Protein AF-A0A6P4ZWW5-F1 (afdb_monomer)

InterPro domains:
  IPR010736 Sperm-tail PG-rich repeat [PF07004] (45-81)
  IPR010736 Sperm-tail PG-rich repeat [PF07004] (130-148)
  IPR033602 Ciliary microtubule-associated protein 3 [PTHR31508] (4-192)

Sequence (193 aa):
MAEASTKKMEISFGTTLDRKLFPINCAPTRFGNELSPLRGAPHRGPGCYDNEEVSNMVYNIEKFPICTKKGYSLGARTDPRFRKVHTLITPSPVAYQTTWTELRSFKPAFKPFEVGANRFREIKLDPLINPGPGTYEHDIKRNRQVSWPSQFGAPIHPIQPTPEKRTLKTELLSDKEFRKHKNRVAYLSLYWE

Foldseek 3Di:
DDDDDDDDDPDDPDDPDDDDDPQQDDDPDPPPCPDHHDPDDPQPDVVSDPCVCCVDPVNCCVVPPPDDQFPDDPNDRDHGNDDDDDDPPDDDPVVPDDDPPDDDDDDDDDDPPPPVDDPDDDDPDDCVVPPDPPPDDPPDPPDPPQDQPDDDPDDRDDPDDDPDDDPDPDQDPVNVVVVVVVVVVSVVVSPPD

Secondary structure (DSSP, 8-state):
---------S--SS--S--PPTTT---SSSTT--SPPPPS-TT-STT-S-HHHHSSHHHHHHHS-SS-SB--BTTB--SBSS----------GGGG---SSS----PPPPPGGGTTS--S------TTTSPPTT-S---S-----------TTS----SSPPPPPPSS----HHHHHHHHHHHHHHHHTTT--

pLDDT: mean 72.36, std 9.21, range [39.16, 88.62]

Organism: Branchiostoma belcheri (NCBI:txid7741)

Radius of gyration: 38.5 Å; Cα contacts (8 Å, |Δi|>4): 54; chains: 1; bounding box: 74×69×91 Å

Structure (mmCIF, N/CA/C/O backbone):
data_AF-A0A6P4ZWW5-F1
#
_entry.id   AF-A0A6P4ZWW5-F1
#
loop_
_atom_site.group_PDB
_atom_site.id
_atom_site.type_symbol
_atom_site.label_atom_id
_atom_site.label_alt_id
_atom_site.label_comp_id
_atom_site.label_asym_id
_atom_site.label_entity_id
_atom_site.label_seq_id
_atom_site.pdbx_PDB_ins_code
_atom_site.Cartn_x
_atom_site.Cartn_y
_atom_site.Cartn_z
_atom_site.occupancy
_atom_site.B_iso_or_equiv
_atom_site.auth_s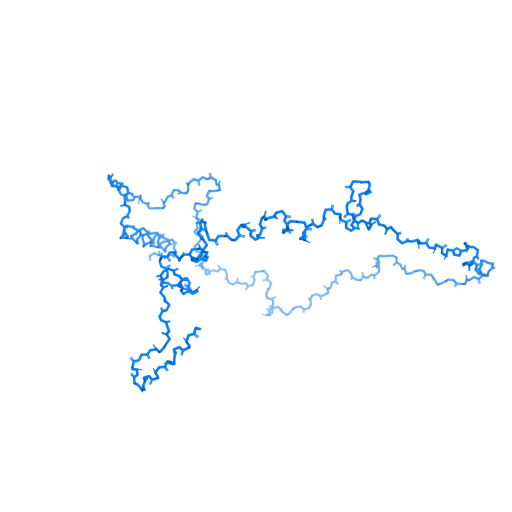eq_id
_atom_site.auth_comp_id
_atom_site.auth_asym_id
_atom_site.auth_atom_id
_atom_site.pdbx_PDB_model_num
ATOM 1 N N . MET A 1 1 ? 43.695 15.091 15.074 1.00 40.09 1 MET A N 1
ATOM 2 C CA . MET A 1 1 ? 42.610 15.093 16.077 1.00 40.09 1 MET A CA 1
ATOM 3 C C . MET A 1 1 ? 42.932 14.002 17.078 1.00 40.09 1 MET A C 1
ATOM 5 O O . MET A 1 1 ? 43.139 12.877 16.653 1.00 40.09 1 MET A O 1
ATOM 9 N N . ALA A 1 2 ? 43.119 14.354 18.349 1.00 39.16 2 ALA A N 1
ATOM 10 C CA . ALA A 1 2 ? 43.550 13.415 19.381 1.00 39.16 2 ALA A CA 1
ATOM 11 C C . ALA A 1 2 ? 42.401 12.462 19.754 1.00 39.16 2 ALA A C 1
ATOM 13 O O . ALA A 1 2 ? 41.325 12.924 20.130 1.00 39.16 2 ALA A O 1
ATOM 14 N N . GLU A 1 3 ? 42.625 11.151 19.647 1.00 44.19 3 GLU A N 1
ATOM 15 C CA . GLU A 1 3 ? 41.724 10.136 20.198 1.00 44.19 3 GLU A CA 1
ATOM 16 C C . GLU A 1 3 ? 41.802 10.181 21.727 1.00 44.19 3 GLU A C 1
ATOM 18 O O . GLU A 1 3 ? 42.820 9.848 22.336 1.00 44.19 3 GLU A O 1
ATOM 23 N N . ALA A 1 4 ? 40.722 10.633 22.361 1.00 50.44 4 ALA A N 1
ATOM 24 C CA . ALA A 1 4 ? 40.589 10.585 23.806 1.00 50.44 4 ALA A CA 1
ATOM 25 C C . ALA A 1 4 ? 40.386 9.124 24.244 1.00 50.44 4 ALA A C 1
ATOM 27 O O . ALA A 1 4 ? 39.316 8.548 24.059 1.00 50.44 4 ALA A O 1
ATOM 28 N N . SER A 1 5 ? 41.428 8.531 24.831 1.00 55.47 5 SER A N 1
ATOM 29 C CA . SER A 1 5 ? 41.372 7.223 25.488 1.00 55.47 5 SER A CA 1
ATOM 30 C C . SER A 1 5 ? 40.337 7.246 26.618 1.00 55.47 5 SER A C 1
ATOM 32 O O . SER A 1 5 ? 40.495 7.942 27.626 1.00 55.47 5 SER A O 1
ATOM 34 N N . THR A 1 6 ? 39.240 6.512 26.442 1.00 61.19 6 THR A N 1
ATOM 35 C CA . THR A 1 6 ? 38.156 6.426 27.423 1.00 61.19 6 THR A CA 1
ATOM 36 C C . THR A 1 6 ? 38.597 5.591 28.623 1.00 61.19 6 THR A C 1
ATOM 38 O O . THR A 1 6 ? 38.735 4.369 28.536 1.00 61.19 6 THR A O 1
ATOM 41 N N . LYS A 1 7 ? 38.800 6.255 29.763 1.00 66.69 7 LYS A N 1
ATOM 42 C CA . LYS A 1 7 ? 39.123 5.639 31.056 1.00 66.69 7 LYS A CA 1
ATOM 43 C C . LYS A 1 7 ? 37.976 4.719 31.500 1.00 66.69 7 LYS A C 1
ATOM 45 O O . LYS A 1 7 ? 36.873 5.184 31.778 1.00 66.69 7 LYS A O 1
ATOM 50 N N . LYS A 1 8 ? 38.230 3.410 31.562 1.00 58.69 8 LYS A N 1
ATOM 51 C CA . LYS A 1 8 ? 37.251 2.399 31.989 1.00 58.69 8 LYS A CA 1
ATOM 52 C C . LYS A 1 8 ? 37.076 2.493 33.511 1.00 58.69 8 LYS A C 1
ATOM 54 O O . LYS A 1 8 ? 38.007 2.190 34.250 1.00 58.69 8 LYS A O 1
ATOM 59 N N . MET A 1 9 ? 35.923 2.967 33.983 1.00 64.44 9 MET A N 1
ATOM 60 C CA . MET A 1 9 ? 35.596 2.947 35.414 1.00 64.44 9 MET A CA 1
ATOM 61 C C . MET A 1 9 ? 35.058 1.560 35.780 1.00 64.44 9 MET A C 1
ATOM 63 O O . MET A 1 9 ? 34.048 1.129 35.233 1.00 64.44 9 MET A O 1
ATOM 67 N N . GLU A 1 10 ? 35.748 0.854 36.677 1.00 62.78 10 GLU A N 1
ATOM 68 C CA . GLU A 1 10 ? 35.463 -0.546 37.047 1.00 62.78 10 GLU A CA 1
ATOM 69 C C . GLU A 1 10 ? 34.243 -0.737 37.957 1.00 62.78 10 GLU A C 1
ATOM 71 O O . GLU A 1 10 ? 33.888 -1.867 38.282 1.00 62.78 10 GLU A O 1
ATOM 76 N N . ILE A 1 11 ? 33.561 0.336 38.361 1.00 62.56 11 ILE A N 1
ATOM 77 C CA . ILE A 1 11 ? 32.404 0.240 39.252 1.00 62.56 11 ILE A CA 1
ATOM 78 C C . ILE A 1 11 ? 31.311 1.182 38.752 1.00 62.56 11 ILE A C 1
ATOM 80 O O . ILE A 1 11 ? 31.369 2.393 38.958 1.00 62.56 11 ILE A O 1
ATOM 84 N N . SER A 1 12 ? 30.285 0.623 38.111 1.00 58.12 12 SER A N 1
ATOM 85 C CA . SER A 1 12 ? 29.036 1.336 37.846 1.00 58.12 12 SER A CA 1
ATOM 86 C C . SER A 1 12 ? 27.848 0.441 38.171 1.00 58.12 12 SER A C 1
ATOM 88 O O . SER A 1 12 ? 27.462 -0.416 37.377 1.00 58.12 12 SER A O 1
ATOM 90 N N . PHE A 1 13 ? 27.232 0.653 39.333 1.00 59.75 13 PHE A N 1
ATOM 91 C CA . PHE A 1 13 ? 25.870 0.184 39.560 1.00 59.75 13 PHE A CA 1
ATOM 92 C C . PHE A 1 13 ? 24.939 1.017 38.664 1.00 59.75 13 PHE A C 1
ATOM 94 O O . PHE A 1 13 ? 24.588 2.149 38.987 1.00 59.75 13 PHE A O 1
ATOM 101 N N . GLY A 1 14 ? 24.623 0.492 37.480 1.00 67.69 14 GLY A N 1
ATOM 102 C CA . GLY A 1 14 ? 23.793 1.151 36.473 1.00 67.69 14 GLY A CA 1
ATOM 103 C C . GLY A 1 14 ? 24.126 0.690 35.055 1.00 67.69 14 GLY A C 1
ATOM 104 O O . GLY A 1 14 ? 25.191 0.134 34.800 1.00 67.69 14 GLY A O 1
ATOM 105 N N . THR A 1 15 ? 23.210 0.914 34.112 1.00 68.94 15 THR A N 1
ATOM 106 C CA . THR A 1 15 ? 23.471 0.650 32.692 1.00 68.94 15 THR A CA 1
ATOM 107 C C . THR A 1 15 ? 24.570 1.589 32.195 1.00 68.94 15 THR A C 1
ATOM 109 O O . THR A 1 15 ? 24.406 2.804 32.266 1.00 68.94 15 THR A O 1
ATOM 112 N N . THR A 1 16 ? 25.649 1.037 31.642 1.00 69.38 16 THR A N 1
ATOM 113 C CA . THR A 1 16 ? 26.732 1.780 30.966 1.00 69.38 16 THR A CA 1
ATOM 114 C C . THR A 1 16 ? 26.324 2.331 29.596 1.00 69.38 16 THR A C 1
ATOM 116 O O . THR A 1 16 ? 27.125 2.966 28.917 1.00 69.38 16 THR A O 1
ATOM 119 N N . LEU A 1 17 ? 25.085 2.069 29.172 1.00 74.94 17 LEU A N 1
ATOM 120 C CA . LEU A 1 17 ? 24.526 2.566 27.923 1.00 74.94 17 LEU A CA 1
ATOM 121 C C . LEU A 1 17 ? 24.219 4.060 28.029 1.00 74.94 17 LEU A C 1
ATOM 123 O O . LEU A 1 17 ? 23.619 4.508 29.012 1.00 74.94 17 LEU A O 1
ATOM 127 N N . ASP A 1 18 ? 24.542 4.797 26.967 1.00 79.06 18 ASP A N 1
ATOM 128 C CA . ASP A 1 18 ? 24.091 6.175 26.804 1.00 79.06 18 ASP A CA 1
ATOM 129 C C . ASP A 1 18 ? 22.568 6.247 26.937 1.00 79.06 18 ASP A C 1
ATOM 131 O O . ASP A 1 18 ? 21.806 5.560 26.242 1.00 79.06 18 ASP A O 1
ATOM 135 N N . ARG A 1 19 ? 22.111 7.094 27.863 1.00 77.81 19 ARG A N 1
ATOM 136 C CA . ARG A 1 19 ? 20.686 7.309 28.099 1.00 77.81 19 ARG A CA 1
ATOM 137 C C . ARG A 1 19 ? 20.087 8.008 26.890 1.00 77.81 19 ARG A C 1
ATOM 139 O O . ARG A 1 19 ? 20.290 9.198 26.672 1.00 77.81 19 ARG A O 1
ATOM 146 N N . LYS A 1 20 ? 19.301 7.269 26.116 1.00 82.69 20 LYS A N 1
ATOM 147 C CA . LYS A 1 20 ? 18.525 7.838 25.019 1.00 82.69 20 LYS A CA 1
ATOM 148 C C . LYS A 1 20 ? 17.350 8.635 25.590 1.00 82.69 20 LYS A C 1
ATOM 150 O O . LYS A 1 20 ? 16.486 8.061 26.249 1.00 82.69 20 LYS A O 1
ATOM 155 N N . LEU A 1 21 ? 17.312 9.937 25.323 1.00 83.56 21 LEU A N 1
ATOM 156 C CA . LEU A 1 21 ? 16.288 10.844 25.842 1.00 83.56 21 LEU A CA 1
ATOM 157 C C . LEU A 1 21 ? 15.197 11.136 24.800 1.00 83.56 21 LEU A C 1
ATOM 159 O O . LEU A 1 21 ? 15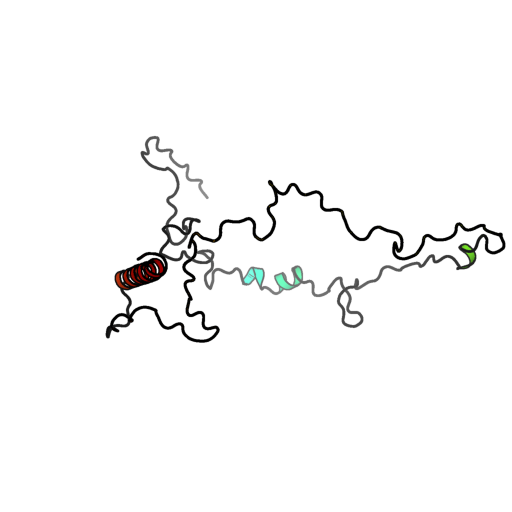.449 11.212 23.592 1.00 83.56 21 LEU A O 1
ATOM 163 N N . PHE A 1 22 ? 13.976 11.335 25.289 1.00 81.19 22 PHE A N 1
ATOM 164 C CA . PHE A 1 22 ? 12.903 11.977 24.530 1.00 81.19 22 PHE A CA 1
ATOM 165 C C . PHE A 1 22 ? 13.299 13.445 24.248 1.00 81.19 22 PHE A C 1
ATOM 167 O O . PHE A 1 22 ? 13.924 14.054 25.117 1.00 81.19 22 PHE A O 1
ATOM 174 N N . PRO A 1 23 ? 12.985 14.048 23.080 1.00 80.56 23 PRO A N 1
ATOM 175 C CA . PRO A 1 23 ? 12.082 13.590 22.014 1.00 80.56 23 PRO A CA 1
ATOM 176 C C . PRO A 1 23 ? 12.752 12.824 20.863 1.00 80.56 23 PRO A C 1
ATOM 178 O O . PRO A 1 23 ? 12.057 12.432 19.926 1.00 80.56 23 PRO A O 1
ATOM 181 N N . ILE A 1 24 ? 14.074 12.625 20.908 1.00 82.69 24 ILE A N 1
ATOM 182 C CA . ILE A 1 24 ? 14.851 11.995 19.825 1.00 82.69 24 ILE A CA 1
ATOM 183 C C . ILE A 1 24 ? 14.640 10.479 19.810 1.00 82.69 24 ILE A C 1
ATOM 185 O O . ILE A 1 24 ? 14.561 9.870 18.746 1.00 82.69 24 ILE A O 1
ATOM 189 N N . ASN A 1 25 ? 14.525 9.868 20.989 1.00 81.69 25 ASN A N 1
ATOM 190 C CA . ASN A 1 25 ? 14.247 8.448 21.125 1.00 81.69 25 ASN A CA 1
ATOM 191 C C . ASN A 1 25 ? 12.939 8.223 21.883 1.00 81.69 25 ASN A C 1
ATOM 193 O O . ASN A 1 25 ? 12.710 8.798 22.945 1.00 81.69 25 ASN A O 1
ATOM 197 N N . CYS A 1 26 ? 12.098 7.352 21.343 1.00 81.44 26 CYS A N 1
ATOM 198 C CA . CYS A 1 26 ? 10.813 6.982 21.914 1.00 81.44 26 CYS A CA 1
ATOM 199 C C . CYS A 1 26 ? 10.636 5.472 21.748 1.00 81.44 26 CYS A C 1
ATOM 201 O O . CYS A 1 26 ? 11.115 4.899 20.767 1.00 81.44 26 CYS A O 1
ATOM 203 N N . ALA A 1 27 ? 10.009 4.813 22.725 1.00 78.81 27 ALA A N 1
ATOM 204 C CA . ALA A 1 27 ? 9.819 3.369 22.659 1.00 78.81 27 ALA A CA 1
ATOM 205 C C . ALA A 1 27 ? 8.994 3.003 21.406 1.00 78.81 27 ALA A C 1
ATOM 207 O O . ALA A 1 27 ? 8.027 3.698 21.096 1.00 78.81 27 ALA A O 1
ATOM 208 N N . PRO A 1 28 ? 9.325 1.917 20.685 1.00 75.31 28 PRO A N 1
ATOM 209 C CA . PRO A 1 28 ? 8.574 1.514 19.493 1.00 75.31 28 PRO A CA 1
ATOM 210 C C . PRO A 1 28 ? 7.142 1.071 19.829 1.00 75.31 28 PRO A C 1
ATOM 212 O O . PRO A 1 28 ? 6.254 1.077 18.976 1.00 75.31 28 PRO A O 1
ATOM 215 N N . THR A 1 29 ? 6.898 0.689 21.081 1.00 79.81 29 THR A N 1
ATOM 216 C CA . THR A 1 29 ? 5.581 0.311 21.580 1.00 79.81 29 THR A CA 1
ATOM 217 C C . THR A 1 29 ? 4.699 1.542 21.766 1.00 79.81 29 THR A C 1
ATOM 219 O O . THR A 1 29 ? 5.103 2.531 22.366 1.00 79.81 29 THR A O 1
ATOM 222 N N . ARG A 1 30 ? 3.441 1.468 21.314 1.00 61.75 30 ARG A N 1
ATOM 223 C CA . ARG A 1 30 ? 2.443 2.533 21.545 1.00 61.75 30 ARG A CA 1
ATOM 224 C C . ARG A 1 30 ? 1.954 2.603 22.996 1.00 61.75 30 ARG A C 1
ATOM 226 O O . ARG A 1 30 ? 1.296 3.568 23.370 1.00 61.75 30 ARG A O 1
ATOM 233 N N . PHE A 1 31 ? 2.254 1.587 23.801 1.00 63.97 31 PHE A N 1
ATOM 234 C CA . PHE A 1 31 ? 1.947 1.578 25.225 1.00 63.97 31 PHE A CA 1
ATOM 235 C C . PHE A 1 31 ? 2.860 2.559 25.969 1.00 63.97 31 PHE A C 1
ATOM 237 O O . PHE A 1 31 ? 4.077 2.419 25.923 1.00 63.97 31 PHE A O 1
ATOM 244 N N . GLY A 1 32 ? 2.260 3.542 26.644 1.00 64.31 32 GLY A N 1
ATOM 245 C CA . GLY A 1 32 ? 2.954 4.470 27.547 1.00 64.31 32 GLY A CA 1
ATOM 246 C C . GLY A 1 32 ? 3.519 5.743 26.908 1.00 64.31 32 GLY A C 1
ATOM 247 O O . GLY A 1 32 ? 3.947 6.635 27.631 1.00 64.31 32 GLY A O 1
ATOM 248 N N . ASN A 1 33 ? 3.483 5.881 25.580 1.00 72.25 33 ASN A N 1
ATOM 249 C CA . ASN A 1 33 ? 3.954 7.093 24.908 1.00 72.25 33 ASN A CA 1
ATOM 250 C C . ASN A 1 33 ? 2.805 8.089 24.712 1.00 72.25 33 ASN A C 1
ATOM 252 O O . ASN A 1 33 ? 2.051 8.008 23.741 1.00 72.25 33 ASN A O 1
ATOM 256 N N . GLU A 1 34 ? 2.660 9.033 25.640 1.00 73.31 34 GLU A N 1
ATOM 257 C CA . GLU A 1 34 ? 1.632 10.080 25.549 1.00 73.31 34 GLU A CA 1
ATOM 258 C C . GLU A 1 34 ? 2.040 11.251 24.651 1.00 73.31 34 GLU A C 1
ATOM 260 O O . GLU A 1 34 ? 1.191 11.865 23.996 1.00 73.31 34 GLU A O 1
ATOM 265 N N . LEU A 1 35 ? 3.341 11.550 24.616 1.00 76.19 35 LEU A N 1
ATOM 266 C CA . LEU A 1 35 ? 3.924 12.627 23.828 1.00 76.19 35 LEU A CA 1
ATOM 267 C C . LEU A 1 35 ? 4.398 12.099 22.474 1.00 76.19 35 LEU A C 1
ATOM 269 O O . LEU A 1 35 ? 5.002 11.031 22.372 1.00 76.19 35 LEU A O 1
ATOM 273 N N . SER A 1 36 ? 4.136 12.871 21.420 1.00 76.00 36 SER A N 1
ATOM 274 C CA . SER A 1 36 ? 4.639 12.543 20.086 1.00 76.00 36 SER A CA 1
ATOM 275 C C . SER A 1 36 ? 6.140 12.834 20.014 1.00 76.00 36 SER A C 1
ATOM 277 O O . SER A 1 36 ? 6.532 13.956 20.339 1.00 76.00 36 SER A O 1
ATOM 279 N N . PRO A 1 37 ? 6.979 11.876 19.584 1.00 83.50 37 PRO A N 1
ATOM 280 C CA . PRO A 1 37 ? 8.404 12.127 19.406 1.00 83.50 37 PRO A CA 1
ATOM 281 C C . PRO A 1 37 ? 8.667 13.137 18.289 1.00 83.50 37 PRO A C 1
ATOM 283 O O . PRO A 1 37 ? 7.793 13.420 17.459 1.00 83.50 37 PRO A O 1
ATOM 286 N N . LEU A 1 38 ? 9.902 13.640 18.247 1.00 80.81 38 LEU A N 1
ATOM 287 C CA . LEU A 1 38 ? 10.373 14.478 17.153 1.00 80.81 38 LEU A CA 1
ATOM 288 C C . LEU A 1 38 ? 10.238 13.695 15.839 1.00 80.81 38 LEU A C 1
ATOM 290 O O . LEU A 1 38 ? 10.757 12.586 15.703 1.00 80.81 38 LEU A O 1
ATOM 294 N N . ARG A 1 39 ? 9.516 14.259 14.868 1.00 76.81 39 ARG A N 1
ATOM 295 C CA . ARG A 1 39 ? 9.390 13.665 13.533 1.00 76.81 39 ARG A CA 1
ATOM 296 C C . ARG A 1 39 ? 10.532 14.162 12.656 1.00 76.81 39 ARG A C 1
ATOM 298 O O . ARG A 1 39 ? 10.657 15.362 12.441 1.00 76.81 39 ARG A O 1
ATOM 305 N N . GLY A 1 40 ? 11.307 13.234 12.106 1.00 78.25 40 GLY A N 1
ATOM 306 C CA . GLY A 1 40 ? 12.436 13.541 11.228 1.00 78.25 40 GLY A CA 1
ATOM 307 C C . GLY A 1 40 ? 13.781 13.515 11.949 1.00 78.25 40 GLY A C 1
ATOM 308 O O . GLY A 1 40 ? 13.874 13.169 13.125 1.00 78.25 40 GLY A O 1
ATOM 309 N N . ALA A 1 41 ? 14.846 13.826 11.213 1.00 80.38 41 ALA A N 1
ATOM 310 C CA . ALA A 1 41 ? 16.190 13.832 11.772 1.00 80.38 41 ALA A CA 1
ATOM 311 C C . ALA A 1 41 ? 16.464 15.172 12.487 1.00 80.38 41 ALA A C 1
ATOM 313 O O . ALA A 1 41 ? 16.177 16.218 11.902 1.00 80.38 41 ALA A O 1
ATOM 314 N N . PRO A 1 42 ? 17.054 15.174 13.700 1.00 76.81 42 PRO A N 1
ATOM 315 C CA . PRO A 1 42 ? 17.244 16.394 14.495 1.00 76.81 42 PRO A CA 1
ATOM 316 C C . PRO A 1 42 ? 18.076 17.482 13.805 1.00 76.81 42 PRO A C 1
ATOM 318 O O . PRO A 1 42 ? 17.886 18.663 14.063 1.00 76.81 42 PRO A O 1
ATOM 321 N N . HIS A 1 43 ? 18.989 17.082 12.919 1.00 78.81 43 HIS A N 1
ATOM 322 C CA . HIS A 1 43 ? 19.905 17.966 12.196 1.00 78.81 43 HIS A CA 1
ATOM 323 C C . HIS A 1 43 ? 19.330 18.492 10.870 1.00 78.81 43 HIS A C 1
ATOM 325 O O . HIS A 1 43 ? 20.045 19.127 10.106 1.00 78.81 43 HIS A O 1
ATOM 331 N N . ARG A 1 44 ? 18.063 18.208 10.545 1.00 74.69 44 ARG A N 1
ATOM 332 C CA . ARG A 1 44 ? 17.432 18.667 9.298 1.00 74.69 44 ARG A CA 1
ATOM 333 C C . ARG A 1 44 ? 16.605 19.920 9.557 1.00 74.69 44 ARG A C 1
ATOM 335 O O . ARG A 1 44 ? 15.383 19.858 9.668 1.00 74.69 44 ARG A O 1
ATOM 342 N N . GLY A 1 45 ? 17.300 21.047 9.680 1.00 80.44 45 GLY A N 1
ATOM 343 C CA . GLY A 1 45 ? 16.718 22.385 9.749 1.00 80.44 45 GLY A CA 1
ATOM 344 C C . GLY A 1 45 ? 16.982 23.204 8.478 1.00 80.44 45 GLY A C 1
ATOM 345 O O . GLY A 1 45 ? 17.818 22.820 7.655 1.00 80.44 45 GLY A O 1
ATOM 346 N N . PRO A 1 46 ? 16.287 24.340 8.291 1.00 76.00 46 PRO A N 1
ATOM 347 C CA . PRO A 1 46 ? 16.660 25.308 7.263 1.00 76.00 46 PRO A CA 1
ATOM 348 C C . PRO A 1 46 ? 18.113 25.761 7.493 1.00 76.00 46 PRO A C 1
ATOM 350 O O . PRO A 1 46 ? 18.463 26.166 8.596 1.00 76.00 46 PRO A O 1
ATOM 353 N N . GLY A 1 47 ? 18.961 25.645 6.468 1.00 77.81 47 GLY A N 1
ATOM 354 C CA . GLY A 1 47 ? 20.396 25.962 6.550 1.00 77.81 47 GLY A CA 1
ATOM 355 C C . GLY A 1 47 ? 21.326 24.776 6.844 1.00 77.81 47 GLY A C 1
ATOM 356 O O . GLY A 1 47 ? 22.534 24.949 6.780 1.00 77.81 47 GLY A O 1
ATOM 357 N N . CYS A 1 48 ? 20.795 23.575 7.105 1.00 80.81 48 CYS A N 1
ATOM 358 C CA . CYS A 1 48 ? 21.592 22.347 7.275 1.00 80.81 48 CYS A CA 1
ATOM 359 C C . CYS A 1 48 ? 21.616 21.456 6.019 1.00 80.81 48 CYS A C 1
ATOM 361 O O . CYS A 1 48 ? 21.975 20.284 6.104 1.00 80.81 48 CYS A O 1
ATOM 363 N N . TYR A 1 49 ? 21.150 21.971 4.880 1.00 83.25 49 TYR A N 1
ATOM 364 C CA . TYR A 1 49 ? 21.168 21.253 3.608 1.00 83.25 49 TYR A CA 1
ATOM 365 C C . TYR A 1 49 ? 22.395 21.675 2.804 1.00 83.25 49 TYR A C 1
ATOM 367 O O . TYR A 1 49 ? 22.611 22.876 2.626 1.00 83.25 49 TYR A O 1
ATOM 375 N N . ASP A 1 50 ? 23.118 20.708 2.242 1.00 84.62 50 ASP A N 1
ATOM 376 C CA . ASP A 1 50 ? 24.253 20.937 1.338 1.00 84.62 50 ASP A CA 1
ATOM 377 C C . ASP A 1 50 ? 23.756 21.346 -0.059 1.00 84.62 50 ASP A C 1
ATOM 379 O O . ASP A 1 50 ? 23.995 20.692 -1.074 1.00 84.62 50 ASP A O 1
ATOM 383 N N . ASN A 1 51 ? 22.984 22.433 -0.118 1.00 82.38 51 ASN A N 1
ATOM 384 C CA . ASN A 1 51 ? 22.382 22.931 -1.354 1.00 82.38 51 ASN A CA 1
ATOM 385 C C . ASN A 1 51 ? 23.452 23.289 -2.394 1.00 82.38 51 ASN A C 1
ATOM 387 O O . ASN A 1 51 ? 23.226 23.116 -3.589 1.00 82.38 51 ASN A O 1
ATOM 391 N N . GLU A 1 52 ? 24.616 23.757 -1.942 1.00 83.56 52 GLU A N 1
ATOM 392 C CA . GLU A 1 52 ? 25.761 24.056 -2.802 1.00 83.56 52 GLU A CA 1
ATOM 393 C C . GLU A 1 52 ? 26.361 22.799 -3.444 1.00 83.56 52 GLU A C 1
ATOM 395 O O . GLU A 1 52 ? 26.872 22.871 -4.555 1.00 83.56 52 GLU A O 1
ATOM 400 N N . GLU A 1 53 ? 26.255 21.632 -2.814 1.00 85.06 53 GLU A N 1
ATOM 401 C CA . GLU A 1 53 ? 26.739 20.385 -3.410 1.00 85.06 53 GLU A CA 1
ATOM 402 C C . GLU A 1 53 ? 25.666 19.732 -4.286 1.00 85.06 53 GLU A C 1
ATOM 404 O O . GLU A 1 53 ? 25.953 19.261 -5.383 1.00 85.06 53 GLU A O 1
ATOM 409 N N . VAL A 1 54 ? 24.411 19.727 -3.827 1.00 82.69 54 VAL A N 1
ATOM 410 C CA . VAL A 1 54 ? 23.328 18.918 -4.419 1.00 82.69 54 VAL A CA 1
ATOM 411 C C . VAL A 1 54 ? 22.482 19.691 -5.439 1.00 82.69 54 VAL A C 1
ATOM 413 O O . VAL A 1 54 ? 21.778 19.087 -6.244 1.00 82.69 54 VAL A O 1
ATOM 416 N N . SER A 1 55 ? 22.535 21.025 -5.447 1.00 82.56 55 SER A N 1
ATOM 417 C CA . SER A 1 55 ? 21.766 21.863 -6.382 1.00 82.56 55 SER A CA 1
ATOM 418 C C . SER A 1 55 ? 22.641 22.670 -7.347 1.00 82.56 55 SER A C 1
ATOM 420 O O . SER A 1 55 ? 22.113 23.475 -8.121 1.00 82.56 55 SER A O 1
ATOM 422 N N . ASN A 1 56 ? 23.960 22.472 -7.336 1.00 88.62 56 ASN A N 1
ATOM 423 C CA . ASN A 1 56 ? 24.866 23.187 -8.230 1.00 88.62 56 ASN A CA 1
ATOM 424 C C . ASN A 1 56 ? 24.663 22.773 -9.693 1.00 88.62 56 ASN A C 1
ATOM 426 O O . ASN A 1 56 ? 24.273 21.652 -10.022 1.00 88.62 56 ASN A O 1
ATOM 430 N N . MET A 1 57 ? 24.968 23.698 -10.595 1.00 87.12 57 MET A N 1
ATOM 431 C CA . MET A 1 57 ? 25.028 23.457 -12.028 1.00 87.12 57 MET A CA 1
ATOM 432 C C . MET A 1 57 ? 25.934 22.267 -12.368 1.00 87.12 57 MET A C 1
ATOM 434 O O . MET A 1 57 ? 25.539 21.427 -13.171 1.00 87.12 57 MET A O 1
ATOM 438 N N . VAL A 1 58 ? 27.101 22.155 -11.723 1.00 88.50 58 VAL A N 1
ATOM 439 C CA . VAL A 1 58 ? 28.033 21.033 -11.944 1.00 88.50 58 VAL A CA 1
ATOM 440 C C . VAL A 1 58 ? 27.382 19.699 -11.569 1.00 88.50 58 VAL A C 1
ATOM 442 O O . VAL A 1 58 ? 27.346 18.785 -12.392 1.00 88.50 58 VAL A O 1
ATOM 445 N N . TYR A 1 59 ? 26.761 19.627 -10.387 1.00 87.38 59 TYR A N 1
ATOM 446 C CA . TYR A 1 59 ? 26.021 18.447 -9.931 1.00 87.38 59 TYR A CA 1
ATOM 447 C C . TYR A 1 59 ? 24.937 18.031 -10.929 1.00 87.38 59 TYR A C 1
ATOM 449 O O . TYR A 1 59 ? 24.829 16.858 -11.289 1.00 87.38 59 TYR A O 1
ATOM 457 N N . ASN A 1 60 ? 24.156 18.993 -11.429 1.00 84.69 60 ASN A N 1
ATOM 458 C CA . ASN A 1 60 ? 23.092 18.718 -12.391 1.00 84.69 60 ASN A CA 1
ATOM 459 C C . ASN A 1 60 ? 23.630 18.157 -13.713 1.00 84.69 60 ASN A C 1
ATOM 461 O O . ASN A 1 60 ? 23.034 17.229 -14.254 1.00 84.69 60 ASN A O 1
ATOM 465 N N . ILE A 1 61 ? 24.759 18.665 -14.212 1.00 84.12 61 ILE A N 1
ATOM 466 C CA . ILE A 1 61 ? 25.383 18.181 -15.453 1.00 84.12 61 ILE A CA 1
ATOM 467 C C . ILE A 1 61 ? 25.915 16.752 -15.284 1.00 84.12 61 ILE A C 1
ATOM 469 O O . ILE A 1 61 ? 25.762 15.933 -16.191 1.00 84.12 61 ILE A O 1
ATOM 473 N N . GLU A 1 62 ? 26.509 16.433 -14.133 1.00 83.56 62 GLU A N 1
ATOM 474 C CA . GLU A 1 62 ? 27.047 15.098 -13.850 1.00 83.56 62 GLU A CA 1
ATOM 475 C C . GLU A 1 62 ? 25.947 14.051 -13.631 1.00 83.56 62 GLU A C 1
ATOM 477 O O . GLU A 1 62 ? 25.979 12.967 -14.220 1.00 83.56 62 GLU A O 1
ATOM 482 N N . LYS A 1 63 ? 24.946 14.364 -12.797 1.00 82.00 63 LYS A N 1
ATOM 483 C CA . LYS A 1 63 ? 23.833 13.450 -12.486 1.00 82.00 63 LYS A CA 1
ATOM 484 C C . LYS A 1 63 ? 22.861 13.290 -13.646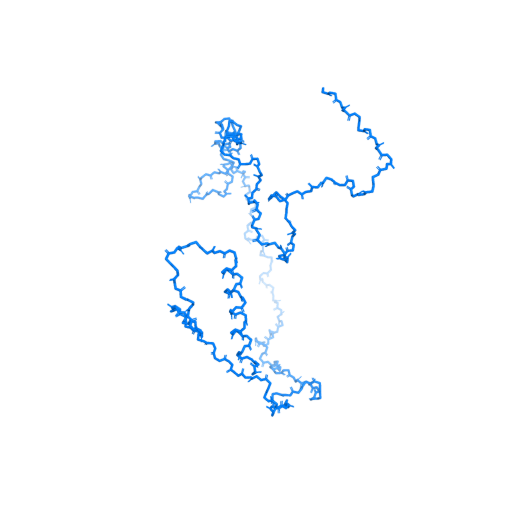 1.00 82.00 63 LYS A C 1
ATOM 486 O O . LYS A 1 63 ? 22.355 12.188 -13.877 1.00 82.00 63 LYS A O 1
ATOM 491 N N . PHE A 1 64 ? 22.579 14.383 -14.345 1.00 75.06 64 PHE A N 1
ATOM 492 C CA . PHE A 1 64 ? 21.624 14.449 -15.441 1.00 75.06 64 PHE A CA 1
ATOM 493 C C . PHE A 1 64 ? 22.342 14.977 -16.683 1.00 75.06 64 PHE A C 1
ATOM 495 O O . PHE A 1 64 ? 22.182 16.144 -17.045 1.00 75.06 64 PHE A O 1
ATOM 502 N N . PRO A 1 65 ? 23.136 14.127 -17.362 1.00 68.94 65 PRO A N 1
ATOM 503 C CA . PRO A 1 65 ? 23.874 14.560 -18.535 1.00 68.94 65 PRO A CA 1
ATOM 504 C C . PRO A 1 65 ? 22.911 15.167 -19.556 1.00 68.94 65 PRO A C 1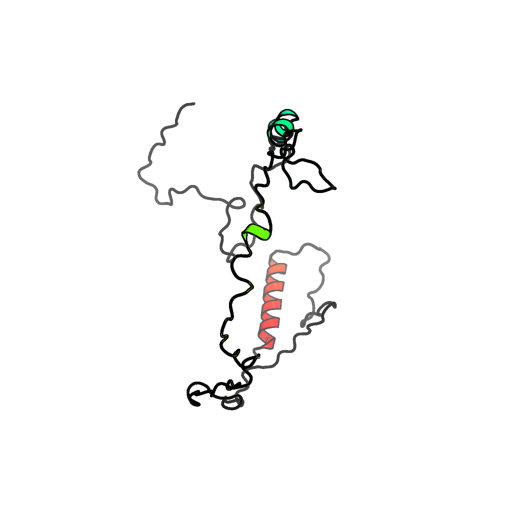
ATOM 506 O O . PRO A 1 65 ? 21.927 14.538 -19.953 1.00 68.94 65 PRO A O 1
ATOM 509 N N . ILE A 1 66 ? 23.232 16.390 -19.993 1.00 63.72 66 ILE A N 1
ATOM 510 C CA . ILE A 1 66 ? 22.456 17.212 -20.943 1.00 63.72 66 ILE A CA 1
ATOM 511 C C . ILE A 1 66 ? 22.084 16.409 -22.205 1.00 63.72 66 ILE A C 1
ATOM 513 O O . ILE A 1 66 ? 21.029 16.607 -22.807 1.00 63.72 66 ILE A O 1
ATOM 517 N N . CYS A 1 67 ? 22.929 15.445 -22.578 1.00 60.81 67 CYS A N 1
ATOM 518 C CA . CYS A 1 67 ? 22.652 14.465 -23.618 1.00 60.81 67 CYS A CA 1
ATOM 519 C C . CYS A 1 67 ? 22.147 13.147 -23.012 1.00 60.81 67 CYS A C 1
ATOM 521 O O . CYS A 1 67 ? 22.922 12.346 -22.486 1.00 60.81 67 CYS A O 1
ATOM 523 N N . THR A 1 68 ? 20.857 12.855 -23.168 1.00 66.81 68 THR A N 1
ATOM 524 C CA . THR A 1 68 ? 20.302 11.553 -22.788 1.00 66.81 68 THR A CA 1
ATOM 525 C C . THR A 1 68 ? 20.796 10.454 -23.732 1.00 66.81 68 THR A C 1
ATOM 527 O O . THR A 1 68 ? 20.794 10.614 -24.952 1.00 66.81 68 THR A O 1
ATOM 530 N N . LYS A 1 69 ? 21.154 9.279 -23.188 1.00 68.69 69 LYS A N 1
ATOM 531 C CA . LYS A 1 69 ? 21.447 8.079 -24.004 1.00 68.69 69 LYS A CA 1
ATOM 532 C C . LYS A 1 69 ? 20.242 7.629 -24.841 1.00 68.69 69 LYS A C 1
ATOM 534 O O . LYS A 1 69 ? 20.418 6.937 -25.839 1.00 68.69 69 LYS A O 1
ATOM 539 N N . LYS A 1 70 ? 19.032 8.009 -24.424 1.00 69.31 70 LYS A N 1
ATOM 540 C CA . LYS A 1 70 ? 17.774 7.761 -25.131 1.00 69.31 70 LYS A CA 1
ATOM 541 C C . LYS A 1 70 ? 17.512 8.883 -26.134 1.00 69.31 70 LYS A C 1
ATOM 543 O O . LYS A 1 70 ? 17.690 10.053 -25.793 1.00 69.31 70 LYS A O 1
ATOM 548 N N . GLY A 1 71 ? 17.125 8.529 -27.352 1.00 66.94 71 GLY A N 1
ATOM 549 C CA . GLY A 1 71 ? 16.702 9.481 -28.372 1.00 66.94 71 GLY A CA 1
ATOM 550 C C . GLY A 1 71 ? 15.289 9.996 -28.113 1.00 66.94 71 GLY A C 1
ATOM 551 O O . GLY A 1 71 ? 14.558 9.472 -27.270 1.00 66.94 71 GLY A O 1
ATOM 552 N N . TYR A 1 72 ? 14.907 11.034 -28.853 1.00 65.38 72 TYR A N 1
ATOM 553 C CA . TYR A 1 72 ? 13.522 11.474 -28.956 1.00 65.38 72 TYR A CA 1
ATOM 554 C C . TYR A 1 72 ? 12.992 11.005 -30.311 1.00 65.38 72 TYR A C 1
ATOM 556 O O . TYR A 1 72 ? 13.366 11.553 -31.344 1.00 65.38 72 TYR A O 1
ATOM 564 N N . SER A 1 73 ? 12.161 9.966 -30.320 1.00 58.41 73 SER A N 1
ATOM 565 C CA . SER A 1 73 ? 11.456 9.521 -31.525 1.00 58.41 73 SER A CA 1
ATOM 566 C C . SER A 1 73 ? 9.969 9.440 -31.214 1.00 58.41 73 SER A C 1
ATOM 568 O O . SER A 1 73 ? 9.587 8.761 -30.262 1.00 58.41 73 SER A O 1
ATOM 570 N N . LEU A 1 74 ? 9.139 10.128 -32.004 1.00 59.03 74 LEU A N 1
ATOM 571 C CA . LEU A 1 74 ? 7.671 10.059 -31.926 1.00 59.03 74 LEU A CA 1
ATOM 572 C C . LEU A 1 74 ? 7.102 10.306 -30.514 1.00 59.03 74 LEU A C 1
ATOM 574 O O . LEU A 1 74 ? 6.190 9.617 -30.070 1.00 59.03 74 LEU A O 1
ATOM 578 N N . GLY A 1 75 ? 7.663 11.267 -29.775 1.00 61.91 75 GLY A N 1
ATOM 579 C CA . GLY A 1 75 ? 7.134 11.654 -28.462 1.00 61.91 75 GLY A CA 1
ATOM 580 C C . GLY A 1 75 ? 7.464 10.706 -27.301 1.00 61.91 75 GLY A C 1
ATOM 581 O O . GLY A 1 75 ? 7.076 11.000 -26.172 1.00 61.91 75 GLY A O 1
ATOM 582 N N . ALA A 1 76 ? 8.214 9.619 -27.522 1.00 62.03 76 ALA A N 1
ATOM 583 C CA . ALA A 1 76 ? 8.588 8.665 -26.475 1.00 62.03 76 ALA A CA 1
ATOM 584 C C . ALA A 1 76 ? 10.114 8.571 -26.283 1.00 62.03 76 ALA A C 1
ATOM 586 O O . ALA A 1 76 ? 10.884 8.484 -27.239 1.00 62.03 76 ALA A O 1
ATOM 587 N N . ARG A 1 77 ? 10.560 8.562 -25.016 1.00 63.72 77 ARG A N 1
ATOM 588 C CA . ARG A 1 77 ? 11.976 8.424 -24.608 1.00 63.72 77 ARG A CA 1
ATOM 589 C C . ARG A 1 77 ? 12.308 6.987 -24.203 1.00 63.72 77 ARG A C 1
ATOM 591 O O . ARG A 1 77 ? 12.681 6.726 -23.055 1.00 63.72 77 ARG A O 1
ATOM 598 N N . THR A 1 78 ? 12.134 6.040 -25.113 1.00 67.75 78 THR A N 1
ATOM 599 C CA . THR A 1 78 ? 12.352 4.610 -24.829 1.00 67.75 78 THR A CA 1
ATOM 600 C C . THR A 1 78 ? 13.576 4.033 -25.534 1.00 67.75 78 THR A C 1
ATOM 602 O O . THR A 1 78 ? 14.268 3.217 -24.933 1.00 67.75 78 THR A O 1
ATOM 605 N N . ASP A 1 79 ? 13.903 4.501 -26.736 1.00 69.31 79 ASP A N 1
ATOM 606 C CA . ASP A 1 79 ? 14.925 3.897 -27.600 1.00 69.31 79 ASP A CA 1
ATOM 607 C C . ASP A 1 79 ? 16.297 4.603 -27.472 1.00 69.31 79 ASP A C 1
ATOM 609 O O . ASP A 1 79 ? 16.328 5.824 -27.271 1.00 69.31 79 ASP A O 1
ATOM 613 N N . PRO A 1 80 ? 17.453 3.908 -27.550 1.00 74.38 80 PRO A N 1
ATOM 614 C CA . PRO A 1 80 ? 18.769 4.533 -27.700 1.00 74.38 80 PRO A CA 1
ATOM 615 C C . PRO A 1 80 ? 18.824 5.609 -28.795 1.00 74.38 80 PRO A C 1
ATOM 617 O O . PRO A 1 80 ? 18.282 5.449 -29.884 1.00 74.38 80 PRO A O 1
ATOM 620 N N . ARG A 1 81 ? 19.549 6.701 -28.513 1.00 72.50 81 ARG A N 1
ATOM 621 C CA . ARG A 1 81 ? 19.753 7.835 -29.434 1.00 72.50 81 ARG A CA 1
ATOM 622 C C . ARG A 1 81 ? 20.440 7.412 -30.732 1.00 72.50 81 ARG A C 1
ATOM 624 O O . ARG A 1 81 ? 20.093 7.915 -31.793 1.00 72.50 81 ARG A O 1
ATOM 631 N N . PHE A 1 82 ? 21.397 6.492 -30.636 1.00 75.94 82 PHE A N 1
ATOM 632 C CA . PHE A 1 82 ? 22.079 5.899 -31.780 1.00 75.94 82 PHE A CA 1
ATOM 633 C C . PHE A 1 82 ? 21.704 4.421 -31.860 1.00 75.94 82 PHE A C 1
ATOM 635 O O . PHE A 1 82 ? 22.104 3.626 -31.004 1.00 75.94 82 PHE A O 1
ATOM 642 N N . ARG A 1 83 ? 20.904 4.055 -32.867 1.00 74.94 83 ARG A N 1
ATOM 643 C CA . ARG A 1 83 ? 20.538 2.657 -33.119 1.00 74.94 83 ARG A CA 1
ATOM 644 C C . ARG A 1 83 ? 21.757 1.901 -33.640 1.00 74.94 83 ARG A C 1
ATOM 646 O O . ARG A 1 83 ? 22.468 2.394 -34.513 1.00 74.94 83 ARG A O 1
ATOM 653 N N . LYS A 1 84 ? 21.986 0.691 -33.127 1.00 78.56 84 LYS A N 1
ATOM 654 C CA . LYS A 1 84 ? 22.937 -0.236 -33.751 1.00 78.56 84 LYS A CA 1
ATOM 655 C C . LYS A 1 84 ? 22.363 -0.669 -35.100 1.00 78.56 84 LYS A C 1
ATOM 657 O O . LYS A 1 84 ? 21.158 -0.895 -35.201 1.00 78.56 84 LYS A O 1
ATOM 662 N N . VAL A 1 85 ? 23.213 -0.774 -36.118 1.00 81.50 85 VAL A N 1
ATOM 663 C CA . VAL A 1 85 ? 22.812 -1.280 -37.437 1.00 81.50 85 VAL A CA 1
ATOM 664 C C . VAL A 1 85 ? 22.285 -2.703 -37.257 1.00 81.50 85 VAL A C 1
ATOM 666 O O . VAL A 1 85 ? 23.031 -3.588 -36.844 1.00 81.50 85 VAL A O 1
ATOM 669 N N . HIS A 1 86 ? 20.994 -2.912 -37.512 1.00 74.06 86 HIS A N 1
ATOM 670 C CA . HIS A 1 86 ? 20.389 -4.237 -37.467 1.00 74.06 86 HIS A CA 1
ATOM 671 C C . HIS A 1 86 ? 20.454 -4.848 -38.867 1.00 74.06 86 HIS A C 1
ATOM 673 O O . HIS A 1 86 ? 19.706 -4.449 -39.758 1.00 74.06 86 HIS A O 1
ATOM 679 N N . THR A 1 87 ? 21.333 -5.824 -39.077 1.00 76.62 87 THR A N 1
ATOM 680 C CA . THR A 1 87 ? 21.316 -6.655 -40.283 1.00 76.62 87 THR A CA 1
ATOM 681 C C . THR A 1 87 ? 20.198 -7.687 -40.137 1.00 76.62 87 THR A C 1
ATOM 683 O O . THR A 1 87 ? 20.301 -8.646 -39.377 1.00 76.62 87 THR A O 1
ATOM 686 N N . LEU A 1 88 ? 19.062 -7.464 -40.803 1.00 75.06 88 LEU A N 1
ATOM 687 C CA . LEU A 1 88 ? 17.982 -8.453 -40.856 1.00 75.06 88 LEU A CA 1
ATOM 688 C C . LEU A 1 88 ? 18.398 -9.592 -41.793 1.00 75.06 88 LEU A C 1
ATOM 690 O O . LEU A 1 88 ? 18.235 -9.496 -43.006 1.00 75.06 88 LEU A O 1
ATOM 694 N N . ILE A 1 89 ? 18.943 -10.671 -41.231 1.00 74.62 89 ILE A N 1
ATOM 695 C CA . ILE A 1 89 ? 19.115 -11.943 -41.943 1.00 74.62 89 ILE A CA 1
ATOM 696 C C . ILE A 1 89 ? 17.769 -12.675 -41.881 1.00 74.62 89 ILE A C 1
ATOM 698 O O . ILE A 1 89 ? 17.588 -13.607 -41.102 1.00 74.62 89 ILE A O 1
ATOM 702 N N . THR A 1 90 ? 16.779 -12.198 -42.636 1.00 76.94 90 THR A N 1
ATOM 703 C CA . THR A 1 90 ? 15.478 -12.873 -42.723 1.00 76.94 90 THR A CA 1
ATOM 704 C C . THR A 1 90 ? 15.525 -13.860 -43.890 1.00 76.94 90 THR A C 1
ATOM 706 O O . THR A 1 90 ? 15.682 -13.419 -45.031 1.00 76.94 90 THR A O 1
ATOM 709 N N . PRO A 1 91 ? 15.419 -15.180 -43.655 1.00 77.62 91 PRO A N 1
ATOM 710 C CA . PRO A 1 91 ? 15.370 -16.145 -44.746 1.00 77.62 91 PRO A CA 1
ATOM 711 C C . PRO A 1 91 ? 14.065 -15.991 -45.541 1.00 77.62 91 PRO A C 1
ATOM 713 O O . PRO A 1 91 ? 13.030 -15.584 -45.012 1.00 77.62 91 PRO A O 1
ATOM 716 N N . SER A 1 92 ? 14.121 -16.322 -46.832 1.00 78.75 92 SER A N 1
ATOM 717 C CA . SER A 1 92 ? 12.957 -16.299 -47.724 1.00 78.75 92 SER A CA 1
ATOM 718 C C . SER A 1 92 ? 11.836 -17.214 -47.198 1.00 78.75 92 SER A C 1
ATOM 720 O O . SER A 1 92 ? 12.145 -18.299 -46.704 1.00 78.75 92 SER A O 1
ATOM 722 N N . PRO A 1 93 ? 10.545 -16.858 -47.363 1.00 76.00 93 PRO A N 1
ATOM 723 C CA . PRO A 1 93 ? 9.410 -17.720 -47.011 1.00 76.00 93 PRO A CA 1
ATOM 724 C C . PRO A 1 93 ? 9.504 -19.145 -47.583 1.00 76.00 93 PRO A C 1
ATOM 726 O O . PRO A 1 93 ? 9.054 -20.100 -46.956 1.00 76.00 93 PRO A O 1
ATOM 729 N N . VAL A 1 94 ? 10.157 -19.297 -48.739 1.00 78.38 94 VAL A N 1
ATOM 730 C CA . VAL A 1 94 ? 10.397 -20.586 -49.406 1.00 78.38 94 VAL A CA 1
ATOM 731 C C . VAL A 1 94 ? 11.280 -21.520 -48.572 1.00 78.38 94 VAL A C 1
ATOM 733 O O . VAL A 1 94 ? 11.100 -22.733 -48.624 1.00 78.38 94 VAL A O 1
ATOM 736 N N . ALA A 1 95 ? 12.188 -20.983 -47.750 1.00 78.69 95 ALA A N 1
ATOM 737 C CA . ALA A 1 95 ? 13.068 -21.784 -46.898 1.00 78.69 95 ALA A CA 1
ATOM 738 C C . ALA A 1 95 ? 12.305 -22.599 -45.835 1.00 78.69 95 ALA A C 1
ATOM 740 O O . ALA A 1 95 ? 12.842 -23.569 -45.308 1.00 78.69 95 ALA A O 1
ATOM 74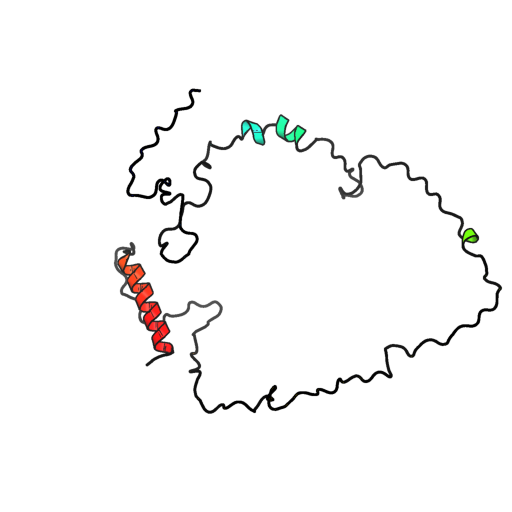1 N N . TYR A 1 96 ? 11.059 -22.223 -45.526 1.00 76.50 96 TYR A N 1
ATOM 742 C CA . TYR A 1 96 ? 10.238 -22.881 -44.508 1.00 76.50 96 TYR A CA 1
ATOM 743 C C . TYR A 1 96 ? 9.278 -23.940 -45.065 1.00 76.50 96 TYR A C 1
ATOM 745 O O . TYR A 1 96 ? 8.663 -24.673 -44.292 1.00 76.50 96 TYR A O 1
ATOM 753 N N . GLN A 1 97 ? 9.122 -24.036 -46.387 1.00 77.25 97 GLN A N 1
ATOM 754 C CA . GLN A 1 97 ? 8.081 -24.852 -47.009 1.00 77.25 97 GLN A CA 1
ATOM 755 C C . GLN A 1 97 ? 8.672 -26.138 -47.601 1.00 77.25 97 GLN A C 1
ATOM 757 O O . GLN A 1 97 ? 8.942 -26.217 -48.795 1.00 77.25 97 GLN A O 1
ATOM 762 N N . THR A 1 98 ? 8.889 -27.152 -46.760 1.00 71.00 98 THR A N 1
ATOM 763 C CA . THR A 1 98 ? 9.567 -28.396 -47.169 1.00 71.00 98 THR A CA 1
ATOM 764 C C . THR A 1 98 ? 8.636 -29.464 -47.752 1.00 71.00 98 THR A C 1
ATOM 766 O O . THR A 1 98 ? 9.044 -30.156 -48.677 1.00 71.00 98 THR A O 1
ATOM 769 N N . THR A 1 99 ? 7.396 -29.616 -47.269 1.00 71.62 99 THR A N 1
ATOM 770 C CA . THR A 1 99 ? 6.530 -30.754 -47.658 1.00 71.62 99 THR A CA 1
ATOM 771 C C . THR A 1 99 ? 5.030 -30.409 -47.663 1.00 71.62 99 THR A C 1
ATOM 773 O O . THR A 1 99 ? 4.300 -30.730 -46.726 1.00 71.62 99 THR A O 1
ATOM 776 N N . TRP A 1 100 ? 4.537 -29.746 -48.722 1.00 68.44 100 TRP A N 1
ATOM 777 C CA . TRP A 1 100 ? 3.087 -29.503 -48.917 1.00 68.44 100 TRP A CA 1
ATOM 778 C C . TRP A 1 100 ? 2.406 -30.664 -49.671 1.00 68.44 100 TRP A C 1
ATOM 780 O O . TRP A 1 100 ? 1.237 -30.952 -49.456 1.00 68.44 100 TRP A O 1
ATOM 790 N N . THR A 1 101 ? 3.121 -31.395 -50.523 1.00 75.50 101 THR A N 1
ATOM 791 C CA . THR A 1 101 ? 2.533 -32.427 -51.400 1.00 75.50 101 THR A CA 1
ATOM 792 C C . THR A 1 101 ? 2.342 -33.803 -50.755 1.00 75.50 101 THR A C 1
ATOM 794 O O . THR A 1 101 ? 1.750 -34.686 -51.370 1.00 75.50 101 THR A O 1
ATOM 797 N N . GLU A 1 102 ? 2.815 -34.010 -49.528 1.00 81.50 102 GLU A N 1
ATOM 798 C CA . GLU A 1 102 ? 2.735 -35.306 -48.850 1.00 81.50 102 GLU A CA 1
ATOM 799 C C . GLU A 1 102 ? 1.385 -35.494 -48.142 1.00 81.50 102 GLU A C 1
ATOM 801 O O . GLU A 1 102 ? 0.966 -34.668 -47.327 1.00 81.50 102 GLU A O 1
ATOM 806 N N . LEU A 1 103 ? 0.713 -36.616 -48.414 1.00 82.44 103 LEU A N 1
ATOM 807 C CA . LEU A 1 103 ? -0.505 -37.016 -47.708 1.00 82.44 103 LEU A CA 1
ATOM 808 C C . LEU A 1 103 ? -0.182 -37.327 -46.238 1.00 82.44 103 LEU A C 1
ATOM 810 O O . LEU A 1 103 ? 0.636 -38.197 -45.944 1.00 82.44 103 LEU A O 1
ATOM 814 N N . ARG A 1 104 ? -0.854 -36.642 -45.305 1.00 82.19 104 ARG A N 1
ATOM 815 C CA . ARG A 1 104 ? -0.706 -36.852 -43.855 1.00 82.19 104 ARG A CA 1
ATOM 816 C C . ARG A 1 104 ? -2.007 -37.363 -43.246 1.00 82.19 104 ARG A C 1
ATOM 818 O O . ARG A 1 104 ? -3.075 -36.812 -43.498 1.00 82.19 104 ARG A O 1
ATOM 825 N N . SER A 1 105 ? -1.919 -38.387 -42.400 1.00 85.62 105 SER A N 1
ATOM 826 C CA . SER A 1 105 ? -3.039 -38.848 -41.572 1.00 85.62 105 SER A CA 1
ATOM 827 C C . SER A 1 105 ? -3.109 -38.043 -40.271 1.00 85.62 105 SER A C 1
ATOM 829 O O . SER A 1 105 ? -2.113 -37.964 -39.549 1.00 85.62 105 SER A O 1
ATOM 831 N N . PHE A 1 106 ? -4.279 -37.500 -39.929 1.00 84.88 106 PHE A N 1
ATOM 832 C CA . PHE A 1 106 ? -4.496 -36.761 -38.681 1.00 84.88 106 PHE A CA 1
ATOM 833 C C . PHE A 1 106 ? -5.358 -37.562 -37.701 1.00 84.88 106 PHE A C 1
ATOM 835 O O . PHE A 1 106 ? -6.296 -38.249 -38.102 1.00 84.88 106 PHE A O 1
ATOM 842 N N . LYS A 1 107 ? -5.063 -37.450 -36.401 1.00 88.06 107 LYS A N 1
ATOM 843 C CA . LYS A 1 107 ? -5.950 -37.960 -35.346 1.00 88.06 107 LYS A CA 1
ATOM 844 C C . LYS A 1 107 ? -7.125 -36.986 -35.168 1.00 88.06 107 LYS A C 1
ATOM 846 O O . LYS A 1 107 ? -6.881 -35.778 -35.163 1.00 88.06 107 LYS A O 1
ATOM 851 N N . PRO A 1 108 ? -8.372 -37.467 -35.009 1.00 84.94 108 PRO A N 1
ATOM 852 C CA . PRO A 1 108 ? -9.509 -36.589 -34.748 1.00 84.94 108 PRO A CA 1
ATOM 853 C C . PRO A 1 108 ? -9.314 -35.830 -33.428 1.00 84.94 108 PRO A C 1
ATOM 855 O O . PRO A 1 108 ? -8.773 -36.373 -32.463 1.00 84.94 108 PRO A O 1
ATOM 858 N N . ALA A 1 109 ? -9.741 -34.566 -33.396 1.00 84.44 109 ALA A N 1
ATOM 859 C CA . ALA A 1 109 ? -9.620 -33.717 -32.215 1.00 84.44 109 ALA A CA 1
ATOM 860 C C . ALA A 1 109 ? -10.534 -34.197 -31.073 1.00 84.44 109 ALA A C 1
ATOM 862 O O . ALA A 1 109 ? -11.606 -34.761 -31.304 1.00 84.44 109 ALA A O 1
ATOM 863 N N . PHE A 1 110 ? -10.123 -33.938 -29.828 1.00 82.94 110 PHE A N 1
ATOM 864 C CA . PHE A 1 110 ? -10.980 -34.140 -28.660 1.00 82.94 110 PHE A CA 1
ATOM 865 C C . PHE A 1 110 ? -12.243 -33.275 -28.756 1.00 82.94 110 PHE A C 1
ATOM 867 O O . PHE A 1 110 ? -12.227 -32.199 -29.359 1.00 82.94 110 PHE A O 1
ATOM 874 N N . LYS A 1 111 ? -13.341 -33.734 -28.136 1.00 83.88 111 LYS A N 1
ATOM 875 C CA . LYS A 1 111 ? -14.565 -32.928 -28.032 1.00 83.88 111 LYS A CA 1
ATOM 876 C C . LYS A 1 111 ? -14.212 -31.577 -27.394 1.00 83.88 111 LYS A C 1
ATOM 878 O O . LYS A 1 111 ? -13.540 -3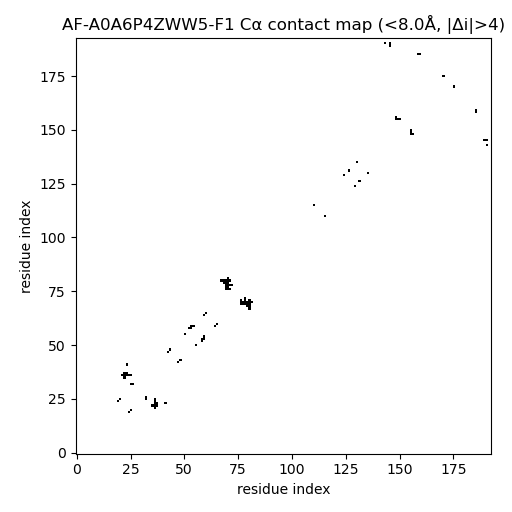1.566 -26.359 1.00 83.88 111 LYS A O 1
ATOM 883 N N . PRO A 1 112 ? -14.643 -30.455 -27.984 1.00 84.38 112 PRO A N 1
ATOM 884 C CA . PRO A 1 112 ? -14.296 -29.145 -27.464 1.00 84.38 112 PRO A CA 1
ATOM 885 C C . PRO A 1 112 ? -14.934 -28.934 -26.083 1.00 84.38 112 PRO A C 1
ATOM 887 O O . PRO A 1 112 ? -15.985 -29.501 -25.783 1.00 84.38 112 PRO A O 1
ATOM 890 N N . PHE A 1 113 ? -14.285 -28.118 -25.251 1.00 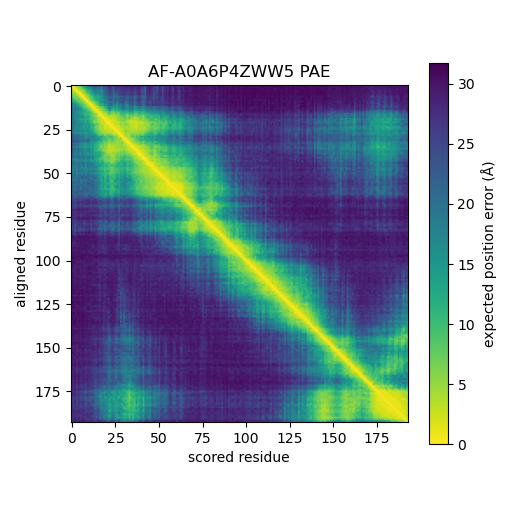82.38 113 PHE A N 1
ATOM 891 C CA . PHE A 1 113 ? -14.804 -27.628 -23.964 1.00 82.38 113 PHE A CA 1
ATOM 892 C C . PHE A 1 113 ? -15.160 -28.691 -22.915 1.00 82.38 113 PHE A C 1
ATOM 894 O O . PHE A 1 113 ? -16.066 -28.463 -22.118 1.00 82.38 113 PHE A O 1
ATOM 901 N N . GLU A 1 114 ? -14.493 -29.850 -22.918 1.00 79.25 114 GLU A N 1
ATOM 902 C CA . GLU A 1 114 ? -14.732 -30.908 -21.922 1.00 79.25 114 GLU A CA 1
ATOM 903 C C . GLU A 1 114 ? -16.226 -31.254 -21.761 1.00 79.25 114 GLU A C 1
ATOM 905 O O . GLU A 1 114 ? -16.695 -31.574 -20.673 1.00 79.25 114 GLU A O 1
ATOM 910 N N . VAL A 1 115 ? -17.002 -31.209 -22.854 1.00 82.38 115 VAL A N 1
ATOM 911 C CA . VAL A 1 115 ? -18.466 -31.413 -22.825 1.00 82.38 115 VAL A CA 1
ATOM 912 C C . VAL A 1 115 ? -18.870 -32.748 -22.173 1.00 82.38 115 VAL A C 1
ATOM 914 O O . VAL A 1 115 ? -19.994 -32.879 -21.697 1.00 82.38 115 VAL A O 1
ATOM 917 N N . GLY A 1 116 ? -17.962 -33.729 -22.120 1.00 79.25 116 GLY A N 1
ATOM 918 C CA . GLY A 1 116 ? -18.164 -35.019 -21.453 1.00 79.25 116 GLY A CA 1
ATOM 919 C C . GLY A 1 116 ? -17.629 -35.136 -20.018 1.00 79.25 116 GLY A C 1
ATOM 920 O O . GLY A 1 116 ? -17.700 -36.230 -19.466 1.00 79.25 116 GLY A O 1
ATOM 921 N N . ALA A 1 117 ? -17.065 -34.083 -19.420 1.00 82.75 117 ALA A N 1
ATOM 922 C CA . ALA A 1 117 ? -16.541 -34.130 -18.055 1.00 82.75 117 ALA A CA 1
ATOM 923 C C . ALA A 1 117 ? -17.660 -33.968 -17.012 1.00 82.75 117 ALA A C 1
ATOM 925 O O . ALA A 1 117 ? -18.605 -33.196 -17.197 1.00 82.75 117 ALA A O 1
ATOM 926 N N . ASN A 1 118 ? -17.546 -34.683 -15.887 1.00 82.56 118 ASN A N 1
ATOM 927 C CA . ASN A 1 118 ? -18.468 -34.514 -14.767 1.00 82.56 118 ASN A CA 1
ATOM 928 C C . ASN A 1 118 ? -18.266 -33.122 -14.143 1.00 82.56 118 ASN A C 1
ATOM 930 O O . ASN A 1 118 ? -17.181 -32.802 -13.659 1.00 82.56 118 ASN A O 1
ATOM 934 N N . ARG A 1 119 ? -19.307 -32.281 -14.178 1.00 79.44 119 ARG A N 1
ATOM 935 C CA . ARG A 1 119 ? -19.230 -30.868 -13.765 1.00 79.44 119 ARG A CA 1
ATOM 936 C C . ARG A 1 119 ? -19.218 -30.679 -12.252 1.00 79.44 119 ARG A C 1
ATOM 938 O O . ARG A 1 119 ? -18.780 -29.635 -11.777 1.00 79.44 119 ARG A O 1
ATOM 945 N N . PHE A 1 120 ? -19.709 -31.663 -11.502 1.00 81.69 120 PHE A N 1
ATOM 946 C CA . PHE A 1 120 ? -19.889 -31.545 -10.062 1.00 81.69 120 PHE A CA 1
ATOM 947 C C . PHE A 1 120 ? -18.979 -32.522 -9.330 1.00 81.69 120 PHE A C 1
ATOM 949 O O . PHE A 1 120 ? -18.952 -33.717 -9.618 1.00 81.69 120 PHE A O 1
ATOM 956 N N . ARG A 1 121 ? -18.219 -31.994 -8.369 1.00 78.00 121 ARG A N 1
ATOM 957 C CA . ARG A 1 121 ? -17.445 -32.815 -7.438 1.00 78.00 121 ARG A CA 1
ATOM 958 C C . ARG A 1 121 ? -18.402 -33.386 -6.398 1.00 78.00 121 ARG A C 1
ATOM 960 O O . ARG A 1 121 ? -19.166 -32.634 -5.800 1.00 78.00 121 ARG A O 1
ATOM 967 N N . GLU A 1 122 ? -18.328 -34.688 -6.152 1.00 77.94 122 GLU A N 1
ATOM 968 C CA . GLU A 1 122 ? -18.991 -35.291 -4.997 1.00 77.94 122 GLU A CA 1
ATOM 969 C C . GLU A 1 122 ? -18.317 -34.789 -3.715 1.00 77.94 122 GLU A C 1
ATOM 971 O O . GLU A 1 122 ? -17.125 -35.015 -3.490 1.00 77.94 122 GLU A O 1
ATOM 976 N N . ILE A 1 123 ? -19.069 -34.074 -2.879 1.00 74.38 123 ILE A N 1
ATOM 977 C CA . ILE A 1 123 ? -18.575 -33.558 -1.603 1.00 74.38 123 ILE A CA 1
ATOM 978 C C . ILE A 1 123 ? -18.702 -34.674 -0.561 1.00 74.38 123 ILE A C 1
ATOM 980 O O . ILE A 1 123 ? -19.772 -34.897 -0.003 1.00 74.38 123 ILE A O 1
ATOM 984 N N . LYS A 1 124 ? -17.604 -35.387 -0.295 1.00 71.12 124 LYS A N 1
ATOM 985 C CA . LYS A 1 124 ? -17.510 -36.377 0.792 1.00 71.12 124 LYS A CA 1
ATOM 986 C C . LYS A 1 124 ? -17.066 -35.682 2.083 1.00 71.12 124 LYS A C 1
ATOM 988 O O . LYS A 1 124 ? -15.893 -35.749 2.438 1.00 71.12 124 LYS A O 1
ATOM 993 N N . LEU A 1 125 ? -17.967 -34.951 2.737 1.00 73.69 125 LEU A N 1
ATOM 994 C CA . LEU A 1 125 ? -17.695 -34.322 4.036 1.00 73.69 125 LEU A CA 1
ATOM 995 C C . LEU A 1 125 ? -18.378 -35.100 5.160 1.00 73.69 125 LEU A C 1
ATOM 997 O O . LEU A 1 125 ? -19.546 -35.460 5.038 1.00 73.69 125 LEU A O 1
ATOM 1001 N N . ASP A 1 126 ? -17.638 -35.343 6.242 1.00 73.25 126 ASP A N 1
ATOM 1002 C CA . ASP A 1 126 ? -18.166 -35.932 7.472 1.00 73.25 126 ASP A CA 1
ATOM 1003 C C . ASP A 1 126 ? -19.081 -34.908 8.181 1.00 73.25 126 ASP A C 1
ATOM 1005 O O . ASP A 1 126 ? -18.594 -33.834 8.558 1.00 73.25 126 ASP A O 1
ATOM 1009 N N . PRO A 1 127 ? -20.383 -35.201 8.371 1.00 70.62 127 PRO A N 1
ATOM 1010 C CA . PRO A 1 127 ? -21.336 -34.287 9.006 1.00 70.62 127 PRO A CA 1
ATOM 1011 C C . PRO A 1 127 ? -20.971 -33.896 10.441 1.00 70.62 127 PRO A C 1
ATOM 1013 O O . PRO A 1 127 ? -21.414 -32.851 10.913 1.00 70.62 127 PRO A O 1
ATOM 1016 N N . LEU A 1 128 ? -20.179 -34.720 11.137 1.00 69.38 128 LEU A N 1
ATOM 1017 C CA . LEU A 1 128 ? -19.759 -34.447 12.511 1.00 69.38 128 LEU A CA 1
ATOM 1018 C C . LEU A 1 128 ? -18.637 -33.399 12.571 1.00 69.38 128 LEU A C 1
ATOM 1020 O O . LEU A 1 128 ? -18.558 -32.619 13.516 1.00 69.38 128 LEU A O 1
ATOM 1024 N N . ILE A 1 129 ? -17.773 -33.383 11.553 1.00 74.75 129 ILE A N 1
ATOM 1025 C CA . ILE A 1 129 ? -16.618 -32.480 11.458 1.00 74.75 129 ILE A CA 1
ATOM 1026 C C . ILE A 1 129 ? -17.028 -31.172 10.774 1.00 74.75 129 ILE A C 1
ATOM 1028 O O . ILE A 1 129 ? -16.596 -30.093 11.180 1.00 74.75 129 ILE A O 1
ATOM 1032 N N . ASN A 1 130 ? -17.905 -31.262 9.770 1.00 74.31 130 ASN A N 1
ATOM 1033 C CA . ASN A 1 130 ? -18.367 -30.130 8.977 1.00 74.31 130 ASN A CA 1
ATOM 1034 C C . ASN A 1 130 ? -19.894 -30.003 9.081 1.00 74.31 130 ASN A C 1
ATOM 1036 O O . ASN A 1 130 ? -20.599 -30.333 8.119 1.00 74.31 130 ASN A O 1
ATOM 1040 N N . PRO A 1 131 ? -20.415 -29.534 10.232 1.00 75.06 131 PRO A N 1
ATOM 1041 C CA . PRO A 1 131 ? -21.841 -29.307 10.390 1.00 75.06 131 PRO A CA 1
ATOM 1042 C C . PRO A 1 131 ? -22.352 -28.332 9.327 1.00 75.06 131 PRO A C 1
ATOM 1044 O O . PRO A 1 131 ? -21.722 -27.315 9.022 1.00 75.06 131 PRO A O 1
ATOM 1047 N N . GLY A 1 132 ? -23.509 -28.652 8.757 1.00 75.31 132 GLY A N 1
ATOM 1048 C CA . GLY A 1 132 ? -24.180 -27.777 7.811 1.00 75.31 132 GLY A CA 1
ATOM 1049 C C . GLY A 1 132 ? -24.721 -26.510 8.485 1.00 75.31 132 GLY A C 1
ATOM 1050 O O . GLY A 1 132 ? -24.846 -26.433 9.712 1.00 75.31 132 GLY A O 1
ATOM 1051 N N . PRO A 1 133 ? -25.087 -25.491 7.694 1.00 68.69 133 PRO A N 1
ATOM 1052 C CA . PRO A 1 133 ? -25.842 -24.361 8.219 1.00 68.69 133 PRO A CA 1
ATOM 1053 C C . PRO A 1 133 ? -27.152 -24.871 8.850 1.00 68.69 133 PRO A C 1
ATOM 1055 O O . PRO A 1 133 ? -27.963 -25.493 8.169 1.00 68.69 133 PRO A O 1
ATOM 1058 N N . GLY A 1 134 ? -27.334 -24.634 10.155 1.00 69.12 134 GLY A N 1
ATOM 1059 C CA . GLY A 1 134 ? -28.492 -25.092 10.942 1.00 69.12 134 GLY A CA 1
ATOM 1060 C C . GLY A 1 134 ? -28.182 -26.094 12.064 1.00 69.12 134 GLY A C 1
ATOM 1061 O O . GLY A 1 134 ? -29.064 -26.385 12.862 1.00 69.12 134 GLY A O 1
ATOM 1062 N N . THR A 1 135 ? -26.946 -26.598 12.172 1.00 70.31 135 THR A N 1
ATOM 1063 C CA . THR A 1 135 ? -26.545 -27.547 13.237 1.00 70.31 135 THR A CA 1
ATOM 1064 C C . THR A 1 135 ? -26.027 -26.860 14.516 1.00 70.31 135 THR A C 1
ATOM 1066 O O . THR A 1 135 ? -25.722 -27.531 15.497 1.00 70.31 135 THR A O 1
ATOM 1069 N N . TYR A 1 136 ? -25.894 -25.530 14.534 1.00 68.81 136 TYR A N 1
ATOM 1070 C CA . TYR A 1 136 ? -25.389 -24.793 15.700 1.00 68.81 136 TYR A CA 1
ATOM 1071 C C . TYR A 1 136 ? -26.525 -24.400 16.660 1.00 68.81 136 TYR A C 1
ATOM 1073 O O . TYR A 1 136 ? -27.587 -23.972 16.223 1.00 68.81 136 TYR A O 1
ATOM 1081 N N . GLU A 1 137 ? -26.290 -24.474 17.974 1.00 68.81 137 GLU A N 1
ATOM 1082 C CA . GLU A 1 137 ? -27.242 -24.000 18.990 1.00 68.81 137 GLU A CA 1
ATOM 1083 C C . GLU A 1 137 ? -27.414 -22.470 18.931 1.00 68.81 137 GLU A C 1
ATOM 1085 O O . GLU A 1 137 ? -26.481 -21.705 19.214 1.00 68.81 137 GLU A O 1
ATOM 1090 N N . HIS A 1 138 ? -28.622 -22.019 18.583 1.00 63.19 138 HIS A N 1
ATOM 1091 C CA . HIS A 1 138 ? -28.971 -20.603 18.415 1.00 63.19 138 HIS A CA 1
ATOM 1092 C C . HIS A 1 138 ? -29.623 -19.961 19.655 1.00 63.19 138 HIS A C 1
ATOM 1094 O O . HIS A 1 138 ? -29.760 -18.738 19.701 1.00 63.19 138 HIS A O 1
ATOM 1100 N N . ASP A 1 139 ? -29.979 -20.749 20.673 1.00 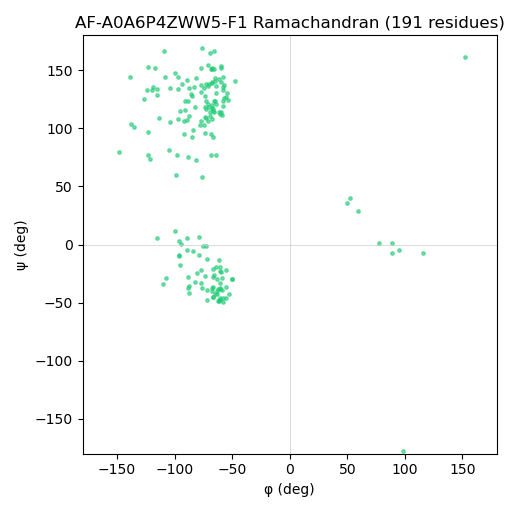67.62 139 ASP A N 1
ATOM 1101 C CA . ASP A 1 139 ? -30.806 -20.290 21.804 1.00 67.62 139 ASP A CA 1
ATOM 1102 C C . ASP A 1 139 ? -30.045 -19.472 22.857 1.00 67.62 139 ASP A C 1
ATOM 1104 O O . ASP A 1 139 ? -30.634 -18.850 23.744 1.00 67.62 139 ASP A O 1
ATOM 1108 N N . ILE A 1 140 ? -28.718 -19.405 22.752 1.00 68.56 140 ILE A N 1
ATOM 1109 C CA . ILE A 1 140 ? -27.905 -18.584 23.645 1.00 68.56 140 ILE A CA 1
ATOM 1110 C C . ILE A 1 140 ? -27.824 -17.177 23.046 1.00 68.56 140 ILE A C 1
ATOM 1112 O O . ILE A 1 140 ? -27.148 -16.958 22.038 1.00 68.56 140 ILE A O 1
ATOM 1116 N N . LYS A 1 141 ? -28.467 -16.195 23.698 1.00 66.12 141 LYS A N 1
ATOM 1117 C CA . LYS A 1 141 ? -28.318 -14.758 23.396 1.00 66.12 141 LYS A CA 1
ATOM 1118 C C . LYS A 1 141 ? -26.879 -14.299 23.683 1.00 66.12 141 LYS A C 1
ATOM 1120 O O . LYS A 1 141 ? -26.609 -13.669 24.697 1.00 66.12 141 LYS A O 1
ATOM 1125 N N . ARG A 1 142 ? -25.939 -14.621 22.790 1.00 61.81 142 ARG A N 1
ATOM 1126 C CA . ARG A 1 142 ? -24.524 -14.216 22.901 1.00 61.81 142 ARG A CA 1
ATOM 1127 C C . ARG A 1 142 ? -24.283 -12.783 22.423 1.00 61.81 142 ARG A C 1
ATOM 1129 O O . ARG A 1 142 ? -23.351 -12.134 22.878 1.00 61.81 142 ARG A O 1
ATOM 1136 N N . ASN A 1 143 ? -25.152 -12.278 21.546 1.00 60.53 143 ASN A N 1
ATOM 1137 C CA . ASN A 1 143 ? -24.971 -10.998 20.873 1.00 60.53 143 ASN A CA 1
ATOM 1138 C C . ASN A 1 143 ? -26.173 -10.089 21.156 1.00 60.53 143 ASN A C 1
ATOM 1140 O O . ASN A 1 143 ? -27.190 -10.169 20.465 1.00 60.53 143 ASN A O 1
ATOM 1144 N N . ARG A 1 144 ? -26.065 -9.194 22.148 1.00 63.38 144 ARG A N 1
ATOM 1145 C CA . ARG A 1 144 ? -26.891 -7.978 22.138 1.00 63.38 144 ARG A CA 1
ATOM 1146 C C . ARG A 1 144 ? -26.512 -7.229 20.861 1.00 63.38 144 ARG A C 1
ATOM 1148 O O . ARG A 1 144 ? -25.370 -6.799 20.720 1.00 63.38 144 ARG A O 1
ATOM 1155 N N . GLN A 1 145 ? -27.429 -7.142 19.900 1.00 61.81 145 GLN A N 1
ATOM 1156 C CA . GLN A 1 145 ? -27.224 -6.314 18.714 1.00 61.81 145 GLN A CA 1
ATOM 1157 C C . GLN A 1 145 ? -27.208 -4.853 19.169 1.00 61.81 145 GLN A C 1
ATOM 1159 O O . GLN A 1 145 ? -28.249 -4.224 19.329 1.00 61.81 145 GLN A O 1
ATOM 1164 N N . VAL A 1 146 ? -26.017 -4.332 19.455 1.00 61.84 146 VAL A N 1
ATOM 1165 C CA . VAL A 1 146 ? -25.824 -2.923 19.787 1.00 61.84 146 VAL A CA 1
ATOM 1166 C C . VAL A 1 146 ? -25.875 -2.143 18.476 1.00 61.84 146 VAL A C 1
ATOM 1168 O O . VAL A 1 146 ? -24.935 -2.203 17.682 1.00 61.84 146 VAL A O 1
ATOM 1171 N N . SER A 1 147 ? -26.968 -1.417 18.224 1.00 61.62 147 SER A N 1
ATOM 1172 C CA . SER A 1 147 ? -27.022 -0.490 17.093 1.00 61.62 147 SER A CA 1
ATOM 1173 C C . SER A 1 147 ? -26.187 0.742 17.431 1.00 61.62 147 SER A C 1
ATOM 1175 O O . SER A 1 147 ? -26.612 1.612 18.196 1.00 61.62 147 SER A O 1
ATOM 1177 N N . TRP A 1 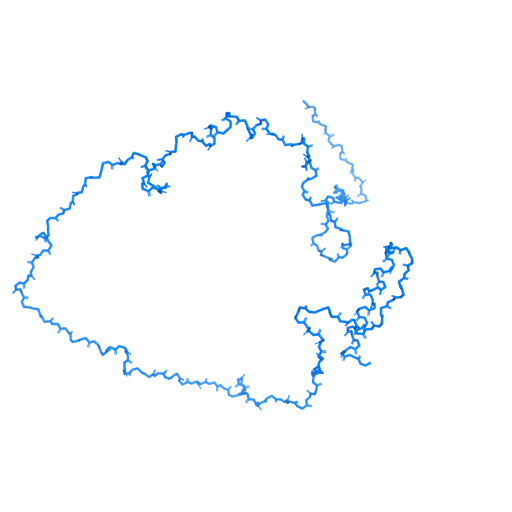148 ? -24.986 0.830 16.869 1.00 62.06 148 TRP A N 1
ATOM 1178 C CA . TRP A 1 148 ? -24.272 2.098 16.857 1.00 62.06 148 TRP A CA 1
ATOM 1179 C C . TRP A 1 148 ? -25.023 3.080 15.958 1.00 62.06 148 TRP A C 1
ATOM 1181 O O . TRP A 1 148 ? -25.446 2.687 14.869 1.00 62.06 148 TRP A O 1
ATOM 1191 N N . PRO A 1 149 ? -25.160 4.358 16.346 1.00 63.75 149 PRO A N 1
ATOM 1192 C CA . PRO A 1 149 ? -25.567 5.399 15.417 1.00 63.75 149 PRO A CA 1
ATOM 1193 C C . PRO A 1 149 ? -24.432 5.618 14.405 1.00 63.75 149 PRO A C 1
ATOM 1195 O O . PRO A 1 149 ? -23.639 6.549 14.512 1.00 63.75 149 PRO A O 1
ATOM 1198 N N . SER A 1 150 ? -24.297 4.719 13.431 1.00 60.72 150 SER A N 1
ATOM 1199 C CA . SER A 1 150 ? -23.417 4.903 12.285 1.00 60.72 150 SER A CA 1
ATOM 1200 C C . SER A 1 150 ? -24.182 5.712 11.246 1.00 60.72 150 SER A C 1
ATOM 1202 O O . SER A 1 150 ? -24.920 5.160 10.432 1.00 60.72 150 SER A O 1
ATOM 1204 N N . GLN A 1 151 ? -24.038 7.031 11.284 1.00 62.34 151 GLN A N 1
ATOM 1205 C CA . GLN A 1 151 ? -24.464 7.874 10.175 1.00 62.34 151 GLN A CA 1
ATOM 1206 C C . GLN A 1 151 ? -23.251 8.138 9.288 1.00 62.34 151 GLN A C 1
ATOM 1208 O O . GLN A 1 151 ? -22.277 8.762 9.707 1.00 62.34 151 GLN A O 1
ATOM 1213 N N . PHE A 1 152 ? -23.289 7.639 8.054 1.00 56.41 152 PHE A N 1
ATOM 1214 C CA . PHE A 1 152 ? -22.300 8.007 7.051 1.00 56.41 152 PHE A CA 1
ATOM 1215 C C . PHE A 1 152 ? -22.527 9.474 6.663 1.00 56.41 152 PHE A C 1
ATOM 1217 O O . PHE A 1 152 ? -23.571 9.818 6.117 1.00 56.41 152 PHE A O 1
ATOM 1224 N N . GLY A 1 153 ? -21.568 10.344 6.984 1.00 65.19 153 GLY A N 1
ATOM 1225 C CA . GLY A 1 153 ? -21.591 11.754 6.579 1.00 65.19 153 GLY A CA 1
ATOM 1226 C C . GLY A 1 153 ? -22.306 12.733 7.519 1.00 65.19 153 GLY A C 1
ATOM 1227 O O . GLY A 1 153 ? -22.314 13.921 7.209 1.00 65.19 153 GLY A O 1
ATOM 1228 N N . ALA A 1 154 ? -22.844 12.296 8.666 1.00 64.00 154 ALA A N 1
ATOM 1229 C CA . ALA A 1 154 ? -23.410 13.199 9.677 1.00 64.00 154 ALA A CA 1
ATOM 1230 C C . ALA A 1 154 ? -22.645 13.121 11.016 1.00 64.00 154 ALA A C 1
ATOM 1232 O O . ALA A 1 154 ? -22.059 12.079 11.326 1.00 64.00 154 ALA A O 1
ATOM 1233 N N . PRO A 1 155 ? -22.621 14.202 11.824 1.00 62.84 155 PRO A N 1
ATOM 1234 C CA . PRO A 1 155 ? -21.987 14.181 13.136 1.00 62.84 155 PRO A CA 1
ATOM 1235 C C . PRO A 1 155 ? -22.710 13.196 14.057 1.00 62.84 155 PRO A C 1
ATOM 1237 O O . PRO A 1 155 ? -23.893 13.356 14.341 1.00 62.84 155 PRO A O 1
ATOM 1240 N N . ILE A 1 156 ? -21.989 12.193 14.555 1.00 65.38 156 ILE A N 1
ATOM 1241 C CA . ILE A 1 156 ? -22.526 11.242 15.530 1.00 65.38 156 ILE A CA 1
ATOM 1242 C C . ILE A 1 156 ? -22.818 12.009 16.826 1.00 65.38 156 ILE A C 1
ATOM 1244 O O . ILE A 1 156 ? -21.895 12.509 17.477 1.00 65.38 156 ILE A O 1
ATOM 1248 N N . HIS A 1 157 ? -24.092 12.115 17.209 1.00 62.06 157 HIS A N 1
ATOM 1249 C CA . HIS A 1 157 ? -24.457 12.672 18.508 1.00 62.06 157 HIS A CA 1
ATOM 1250 C C . HIS A 1 157 ? -23.912 11.762 19.623 1.00 62.06 157 HIS A C 1
ATOM 1252 O O . HIS A 1 157 ? -24.095 10.543 19.562 1.00 62.06 157 HIS A O 1
ATOM 1258 N N . PRO A 1 158 ? -23.220 12.312 20.636 1.00 62.47 158 PRO A N 1
ATOM 1259 C CA . PRO A 1 158 ? -22.705 11.505 21.730 1.00 62.47 158 PRO A CA 1
ATOM 1260 C C . PRO A 1 158 ? -23.865 10.873 22.510 1.00 62.47 158 PRO A C 1
ATOM 1262 O O . PRO A 1 158 ? -24.839 11.543 22.837 1.00 62.47 158 PRO A O 1
ATOM 1265 N N . ILE A 1 159 ? -23.725 9.587 22.849 1.00 63.09 159 ILE A N 1
ATOM 1266 C CA . ILE A 1 159 ? -24.704 8.793 23.622 1.00 63.09 159 ILE A CA 1
ATOM 1267 C C . ILE A 1 159 ? -24.947 9.393 25.024 1.00 63.09 159 ILE A C 1
ATOM 1269 O O . ILE A 1 159 ? -25.956 9.122 25.664 1.00 63.09 159 ILE A O 1
ATOM 1273 N N . GLN A 1 160 ? -24.030 10.236 25.504 1.00 64.06 160 GLN A N 1
ATOM 1274 C CA . GLN A 1 160 ? -24.097 10.893 26.807 1.00 64.06 160 GLN A CA 1
ATOM 1275 C C . GLN A 1 160 ? -24.035 12.423 26.672 1.00 64.06 160 GLN A C 1
ATOM 1277 O O . GLN A 1 160 ? -23.377 12.925 25.755 1.00 64.06 160 GLN A O 1
ATOM 1282 N N . PRO A 1 161 ? -24.626 13.181 27.620 1.00 58.81 161 PRO A N 1
ATOM 1283 C CA . PRO A 1 161 ? -24.609 14.643 27.602 1.00 58.81 161 PRO A CA 1
ATOM 1284 C C . PRO A 1 161 ? -23.175 15.180 27.589 1.00 58.81 161 PRO A C 1
ATOM 1286 O O . PRO A 1 161 ? -22.307 14.698 28.323 1.00 58.81 161 PRO A O 1
ATOM 1289 N N . THR A 1 162 ? -22.897 16.171 26.743 1.00 61.47 162 THR A N 1
ATOM 1290 C CA . THR A 1 162 ? -21.582 16.821 26.670 1.00 61.47 162 THR A CA 1
ATOM 1291 C C . THR A 1 162 ? -21.273 17.560 27.977 1.00 61.47 162 THR A C 1
ATOM 1293 O O . THR A 1 162 ? -22.184 18.165 28.535 1.00 61.47 162 THR A O 1
ATOM 1296 N N . PRO A 1 163 ? -20.020 17.536 28.475 1.00 63.38 163 PRO A N 1
ATOM 1297 C CA . PRO A 1 163 ? -19.646 18.326 29.649 1.00 63.38 163 PRO A CA 1
ATOM 1298 C C . PRO A 1 163 ? -19.866 19.826 29.399 1.00 63.38 163 PRO A C 1
ATOM 1300 O O . PRO A 1 163 ? -19.813 20.281 28.252 1.00 63.38 163 PRO A O 1
ATOM 1303 N N . GLU A 1 164 ? -20.091 20.589 30.469 1.00 65.06 164 GLU A N 1
ATOM 1304 C CA . GLU A 1 164 ? -20.280 22.039 30.395 1.00 65.06 164 GLU A CA 1
ATOM 1305 C C . GLU A 1 164 ? -19.069 22.727 29.750 1.00 65.06 164 GLU A C 1
ATOM 1307 O O . GLU A 1 164 ? -17.909 22.453 30.077 1.00 65.06 164 GLU A O 1
ATOM 1312 N N . LYS A 1 165 ? -19.336 23.627 28.798 1.00 64.88 165 LYS A N 1
ATOM 1313 C CA . LYS A 1 165 ? -18.290 24.402 28.127 1.00 64.88 165 LYS A CA 1
ATOM 1314 C C . LYS A 1 165 ? -17.753 25.449 29.103 1.00 64.88 165 LYS A C 1
ATOM 1316 O O . LYS A 1 165 ? -18.483 26.350 29.501 1.00 64.88 165 LYS A O 1
ATOM 1321 N N . ARG A 1 166 ? -16.473 25.354 29.462 1.00 64.38 166 ARG A N 1
ATOM 1322 C CA . ARG A 1 166 ? -15.781 26.382 30.255 1.00 64.38 166 ARG A CA 1
ATOM 1323 C C . ARG A 1 166 ? -15.424 27.579 29.366 1.00 64.38 166 ARG A C 1
ATOM 1325 O O . ARG A 1 166 ? -15.220 27.431 28.163 1.00 64.38 166 ARG A O 1
ATOM 1332 N N . THR A 1 167 ? -15.335 28.766 29.962 1.00 66.12 167 THR A N 1
ATOM 1333 C CA . THR A 1 167 ? -14.991 30.025 29.273 1.00 66.12 167 THR A CA 1
ATOM 1334 C C . THR A 1 167 ? -13.558 30.037 28.726 1.00 66.12 167 THR A C 1
ATOM 1336 O O . THR A 1 167 ? -13.283 30.694 27.723 1.00 66.12 167 THR A O 1
ATOM 1339 N N . LEU A 1 168 ? -12.654 29.265 29.337 1.00 65.62 168 LEU A N 1
ATOM 1340 C CA . LEU A 1 168 ? -11.284 29.054 28.871 1.00 65.62 168 LEU A CA 1
ATOM 1341 C C . LEU A 1 168 ? -11.216 27.828 27.948 1.00 65.62 168 LEU A C 1
ATOM 1343 O O . LEU A 1 168 ? -11.578 26.721 28.336 1.00 65.62 168 LEU A O 1
ATOM 1347 N N . LYS A 1 169 ? -10.717 28.031 26.722 1.00 58.09 169 LYS A N 1
ATOM 1348 C CA . LYS A 1 169 ? -10.580 26.997 25.674 1.00 58.09 169 LYS A CA 1
ATOM 1349 C C . LYS A 1 169 ? -9.374 26.061 25.857 1.00 58.09 169 LYS A C 1
ATOM 1351 O O . LYS A 1 169 ? -9.076 25.275 24.962 1.00 58.09 169 LYS A O 1
ATOM 1356 N N . THR A 1 170 ? -8.645 26.159 26.964 1.00 62.78 170 THR A N 1
ATOM 1357 C CA . THR A 1 170 ? -7.482 25.310 27.236 1.00 62.78 170 THR A CA 1
ATOM 1358 C C . THR A 1 170 ? -7.929 24.048 27.958 1.00 62.78 170 THR A C 1
ATOM 1360 O O . THR A 1 170 ? -8.283 24.101 29.133 1.00 62.78 170 THR A O 1
ATOM 1363 N N . GLU A 1 171 ? -7.920 22.921 27.250 1.00 61.44 171 GLU A N 1
ATOM 1364 C CA . GLU A 1 171 ? -8.152 21.608 27.855 1.00 61.44 171 GLU A CA 1
ATOM 1365 C C . GLU A 1 171 ? -6.984 21.276 28.783 1.00 61.44 171 GLU A C 1
ATOM 1367 O O . GLU A 1 171 ? -5.834 21.211 28.344 1.00 61.44 171 GLU A O 1
ATOM 1372 N N . LEU A 1 172 ? -7.267 21.077 30.070 1.00 68.44 172 LEU A N 1
ATOM 1373 C CA . LEU A 1 172 ? -6.267 20.571 31.003 1.00 68.44 172 LEU A CA 1
ATOM 1374 C C . LEU A 1 172 ? -5.985 19.095 30.683 1.00 68.44 172 LEU A C 1
ATOM 1376 O O . LEU A 1 172 ? -6.845 18.385 30.159 1.00 68.44 172 LEU A O 1
ATOM 1380 N N . LEU A 1 173 ? -4.793 18.595 31.026 1.00 64.38 173 LEU A N 1
ATOM 1381 C CA . LEU A 1 173 ? -4.454 17.175 30.833 1.00 64.38 173 LEU A CA 1
ATOM 1382 C C . LEU A 1 173 ? -5.483 16.253 31.524 1.00 64.38 173 LEU A C 1
ATOM 1384 O O . LEU A 1 173 ? -5.918 15.261 30.939 1.00 64.38 173 LEU A O 1
ATOM 1388 N N . SER A 1 174 ? -5.972 16.683 32.693 1.00 71.75 174 SER A N 1
ATOM 1389 C CA . SER A 1 174 ? -7.082 16.063 33.429 1.00 71.75 174 SER A CA 1
ATOM 1390 C C . SER A 1 174 ? -8.389 16.012 32.622 1.00 71.75 174 SER A C 1
ATOM 1392 O O . SER A 1 174 ? -9.070 14.988 32.605 1.00 71.75 174 SER A O 1
ATOM 1394 N N . ASP A 1 175 ? -8.715 17.056 31.851 1.00 72.12 175 ASP A N 1
ATOM 1395 C CA . ASP A 1 175 ? -9.936 17.089 31.035 1.00 72.12 175 ASP A CA 1
ATOM 1396 C C . ASP A 1 175 ? -9.881 16.054 29.898 1.00 72.12 175 ASP A C 1
ATOM 1398 O O . ASP A 1 175 ? -10.888 15.424 29.559 1.00 72.12 175 ASP A O 1
ATOM 1402 N N . LYS A 1 176 ? -8.696 15.839 29.310 1.00 75.62 176 LYS A N 1
ATOM 1403 C CA . LYS A 1 176 ? -8.479 14.824 28.267 1.00 75.62 176 LYS A CA 1
ATOM 1404 C C . LYS A 1 176 ? -8.651 13.411 28.822 1.00 75.62 176 LYS A C 1
ATOM 1406 O O . LYS A 1 176 ? -9.299 12.576 28.186 1.00 75.62 176 LYS A O 1
ATOM 1411 N N . GLU A 1 177 ? -8.073 13.134 29.986 1.00 77.38 177 GLU A N 1
ATOM 1412 C CA . GLU A 1 177 ? -8.205 11.845 30.673 1.00 77.38 177 GLU A CA 1
ATOM 1413 C C . GLU A 1 177 ? -9.645 11.582 31.108 1.00 77.38 177 GLU A C 1
ATOM 1415 O O . GLU A 1 177 ? -10.176 10.500 30.851 1.00 77.38 177 GLU A O 1
ATOM 1420 N N . PHE A 1 178 ? -10.318 12.598 31.648 1.00 77.69 178 PHE A N 1
ATOM 1421 C CA . PHE A 1 178 ? -11.728 12.536 32.011 1.00 77.69 178 PHE A CA 1
ATOM 1422 C C . PHE A 1 178 ? -12.613 12.177 30.809 1.00 77.69 178 PHE A C 1
ATOM 1424 O O . PHE A 1 178 ? -13.445 11.271 30.893 1.00 77.69 178 PHE A O 1
ATOM 1431 N N . ARG A 1 179 ? -12.394 12.808 29.645 1.00 74.44 179 ARG A N 1
ATOM 1432 C CA . ARG A 1 179 ? -13.114 12.469 28.402 1.00 74.44 179 ARG A CA 1
ATOM 1433 C C . ARG A 1 179 ? -12.839 11.042 27.932 1.00 74.44 179 ARG A C 1
ATOM 1435 O O . ARG A 1 179 ? -13.774 10.350 27.534 1.00 74.44 179 ARG A O 1
ATOM 1442 N N . LYS A 1 180 ? -11.581 10.583 27.985 1.00 79.81 180 LYS A N 1
ATOM 1443 C CA . LYS A 1 180 ? -11.219 9.195 27.639 1.00 79.81 180 LYS A CA 1
ATOM 1444 C C . LYS A 1 180 ? -11.932 8.195 28.549 1.00 79.81 180 LYS A C 1
ATOM 1446 O O . LYS A 1 180 ? -12.521 7.239 28.049 1.00 79.81 180 LYS A O 1
ATOM 1451 N N . HIS A 1 181 ? -11.896 8.425 29.862 1.00 80.62 181 HIS A N 1
ATOM 1452 C CA . HIS A 1 181 ? -12.553 7.570 30.846 1.00 80.62 181 HIS A CA 1
ATOM 1453 C C . HIS A 1 181 ? -14.069 7.535 30.621 1.00 80.62 181 HIS A C 1
ATOM 1455 O O . HIS A 1 181 ? -14.649 6.458 30.513 1.00 80.62 181 HIS A O 1
ATOM 1461 N N . LYS A 1 182 ? -14.699 8.700 30.441 1.00 76.62 182 LYS A N 1
ATOM 1462 C CA . LYS A 1 182 ? -16.132 8.815 30.153 1.00 76.62 182 LYS A CA 1
ATOM 1463 C C . LYS A 1 182 ? -16.544 8.052 28.890 1.00 76.62 182 LYS A C 1
ATOM 1465 O O . LYS A 1 182 ? -17.477 7.258 28.941 1.00 76.62 182 LYS A O 1
ATOM 1470 N N . ASN A 1 183 ? -15.829 8.242 27.778 1.00 75.69 183 ASN A N 1
ATOM 1471 C CA . ASN A 1 183 ? -16.117 7.541 26.522 1.00 75.69 183 ASN A CA 1
ATOM 1472 C C . ASN A 1 183 ? -15.950 6.023 26.665 1.00 75.69 183 ASN A C 1
ATOM 1474 O O . ASN A 1 183 ? -16.740 5.262 26.113 1.00 75.69 183 ASN A O 1
ATOM 1478 N N . ARG A 1 184 ? -14.943 5.580 27.429 1.00 80.62 184 ARG A N 1
ATOM 1479 C CA . ARG A 1 184 ? -14.742 4.163 27.743 1.00 80.62 184 ARG A CA 1
ATOM 1480 C C . ARG A 1 184 ? -15.920 3.601 28.538 1.00 80.62 184 ARG A C 1
ATOM 1482 O O . ARG A 1 184 ? -16.440 2.563 28.155 1.00 80.62 184 ARG A O 1
ATOM 1489 N N . VAL A 1 185 ? -16.358 4.277 29.601 1.00 80.12 185 VAL A N 1
ATOM 1490 C CA . VAL A 1 185 ? -17.511 3.841 30.410 1.00 80.12 185 VAL A CA 1
ATOM 1491 C C . VAL A 1 185 ? -18.783 3.776 29.560 1.00 80.12 185 VAL A C 1
ATOM 1493 O O . VAL A 1 185 ? -19.465 2.758 29.582 1.00 80.12 185 VAL A O 1
ATOM 1496 N N . ALA A 1 186 ? -19.051 4.801 28.744 1.00 75.12 186 ALA A N 1
ATOM 1497 C CA . ALA A 1 186 ? -20.199 4.837 27.834 1.00 75.12 186 ALA A CA 1
ATOM 1498 C C . ALA A 1 186 ? -20.190 3.697 26.801 1.00 75.12 186 ALA A C 1
ATOM 1500 O O . ALA A 1 186 ? -21.236 3.159 26.452 1.00 75.12 186 ALA A O 1
ATOM 1501 N N . TYR A 1 187 ? -19.008 3.327 26.300 1.00 75.12 187 TYR A N 1
ATOM 1502 C CA . TYR A 1 187 ? -18.847 2.194 25.391 1.00 75.12 187 TYR A CA 1
ATOM 1503 C C . TYR A 1 187 ? -19.153 0.867 26.093 1.00 75.12 187 TYR A C 1
ATOM 1505 O O . TYR A 1 187 ? -19.858 0.028 25.542 1.00 75.12 187 TYR A O 1
ATOM 1513 N N . LEU A 1 188 ? -18.630 0.672 27.308 1.00 77.12 188 LEU A N 1
ATOM 1514 C CA . LEU A 1 188 ? -18.824 -0.568 28.061 1.00 77.12 188 LEU A CA 1
ATOM 1515 C C . LEU A 1 188 ? -20.294 -0.745 28.486 1.00 77.12 188 LEU A C 1
ATOM 1517 O O . LEU A 1 188 ? -20.822 -1.845 28.355 1.00 77.12 188 LEU A O 1
ATOM 1521 N N . SER A 1 189 ? -20.999 0.325 28.867 1.00 73.94 189 SER A N 1
ATOM 1522 C CA . SER A 1 189 ? -22.426 0.244 29.229 1.00 73.94 189 SER A CA 1
ATOM 1523 C C . SER A 1 189 ? -23.348 -0.243 28.099 1.00 73.94 189 SER A C 1
ATOM 1525 O O . SER A 1 189 ? -24.505 -0.558 28.341 1.00 73.94 189 SER A O 1
ATOM 1527 N N . LEU A 1 190 ? -22.874 -0.300 26.847 1.00 70.38 190 LEU A N 1
ATOM 1528 C CA . LEU A 1 190 ? -23.643 -0.878 25.736 1.00 70.38 190 LEU A CA 1
ATOM 1529 C C . LEU A 1 190 ? -23.708 -2.410 25.791 1.00 70.38 190 LEU A C 1
ATOM 1531 O O . LEU A 1 190 ? -24.642 -3.010 25.261 1.00 70.38 190 LEU A O 1
ATOM 1535 N N . TYR A 1 191 ? -22.701 -3.041 26.391 1.00 72.25 191 TYR A N 1
ATOM 1536 C CA . TYR A 1 191 ? -22.546 -4.495 26.400 1.00 72.25 191 TYR A CA 1
ATOM 1537 C C . TYR A 1 191 ? -22.852 -5.104 27.768 1.00 72.25 191 TYR A C 1
ATOM 1539 O O . TYR A 1 191 ? -23.305 -6.247 27.829 1.00 72.25 191 TYR A O 1
ATOM 1547 N N . TRP A 1 192 ? -22.638 -4.341 28.841 1.00 70.50 192 TRP A N 1
ATOM 1548 C CA . TRP A 1 192 ? -22.816 -4.774 30.225 1.00 70.50 192 TRP A CA 1
ATOM 1549 C C . TRP A 1 192 ? -23.800 -3.837 30.940 1.00 70.50 192 TRP A C 1
ATOM 1551 O O . TRP A 1 192 ? -23.686 -2.620 30.794 1.00 70.50 192 TRP A O 1
ATOM 1561 N N . GLU A 1 193 ? -24.770 -4.419 31.654 1.00 59.19 193 GLU A N 1
ATOM 1562 C CA . GLU A 1 193 ? -25.624 -3.707 32.627 1.00 59.19 193 GLU A CA 1
ATOM 1563 C C . GLU A 1 193 ? -24.875 -3.464 33.938 1.00 59.19 193 GLU A C 1
ATOM 1565 O O . GLU A 1 193 ? -24.118 -4.373 34.355 1.00 59.19 193 GLU A O 1
#

Mean predicted aligned error: 21.28 Å

Solvent-accessible surface area (backbone atoms only — not comparable to full-atom values): 13956 Å² total; per-residue (Å²): 134,86,82,78,80,79,80,84,74,95,77,65,100,64,80,90,65,83,82,77,49,74,50,83,43,70,76,93,55,78,76,88,62,87,69,82,55,62,84,75,64,93,71,72,50,94,87,61,63,65,52,77,63,73,66,28,71,66,42,46,45,70,78,50,48,90,71,60,70,44,25,87,54,96,92,41,77,78,49,60,54,72,75,77,89,78,81,80,86,72,79,60,79,70,81,73,66,85,74,86,88,65,90,79,90,78,81,83,76,77,75,71,89,57,76,84,57,83,88,72,82,84,83,88,70,59,62,88,82,56,62,58,98,84,72,68,88,72,86,66,87,81,70,81,85,70,79,69,79,77,54,90,94,51,84,68,77,70,97,59,87,78,78,85,83,64,95,66,88,72,79,48,75,66,54,55,51,50,50,53,51,51,54,49,52,61,58,48,57,70,82,47,135